Protein AF-A0A7Y5ZDT1-F1 (afdb_monomer_lite)

Structure (mmCIF, N/CA/C/O backbone):
data_AF-A0A7Y5ZDT1-F1
#
_entry.id   AF-A0A7Y5ZDT1-F1
#
loop_
_atom_site.group_PDB
_atom_site.id
_atom_site.type_symbol
_atom_site.label_atom_id
_atom_site.label_alt_id
_atom_site.label_comp_id
_atom_site.label_asym_id
_atom_site.label_entity_id
_atom_site.label_seq_id
_atom_site.pdbx_PDB_ins_code
_atom_site.Cartn_x
_atom_site.Cartn_y
_atom_site.Cartn_z
_atom_site.occupancy
_atom_site.B_iso_or_equiv
_atom_site.auth_seq_id
_atom_site.auth_comp_id
_atom_site.auth_asym_id
_atom_site.auth_atom_id
_atom_site.pdbx_PDB_model_num
ATOM 1 N N . MET A 1 1 ? 1.268 -45.423 -15.220 1.00 40.84 1 MET A N 1
ATOM 2 C CA . MET A 1 1 ? 1.832 -46.085 -14.023 1.00 40.84 1 MET A CA 1
ATOM 3 C C . MET A 1 1 ? 1.000 -45.669 -12.823 1.00 40.84 1 MET A C 1
ATOM 5 O O . MET A 1 1 ? 0.448 -44.581 -12.837 1.00 40.84 1 MET A O 1
ATOM 9 N N . SER A 1 2 ? 0.819 -46.602 -11.897 1.00 43.53 2 SER A N 1
ATOM 10 C CA . SER A 1 2 ? -0.259 -46.708 -10.914 1.00 43.53 2 SER A CA 1
ATOM 11 C C . SER A 1 2 ? -0.558 -45.488 -10.039 1.00 43.53 2 SER A C 1
ATOM 13 O O . SER A 1 2 ? 0.338 -44.801 -9.560 1.00 43.53 2 SER A O 1
ATOM 15 N N . ALA A 1 3 ? -1.855 -45.327 -9.774 1.00 49.81 3 ALA A N 1
ATOM 16 C CA . ALA A 1 3 ? -2.447 -44.494 -8.738 1.00 49.81 3 ALA A CA 1
ATOM 17 C C . ALA A 1 3 ? -2.078 -44.967 -7.324 1.00 49.81 3 ALA A C 1
ATOM 19 O O . ALA A 1 3 ? -2.007 -46.171 -7.087 1.00 49.81 3 ALA A O 1
ATOM 20 N N . HIS A 1 4 ? -1.997 -44.032 -6.373 1.00 46.06 4 HIS A N 1
ATOM 21 C CA . HIS A 1 4 ? -2.256 -44.310 -4.959 1.00 46.06 4 HIS A CA 1
ATOM 22 C C . HIS A 1 4 ? -2.913 -43.103 -4.274 1.00 46.06 4 HIS A C 1
ATOM 24 O O . HIS A 1 4 ? -2.240 -42.186 -3.814 1.00 46.06 4 HIS A O 1
ATOM 30 N N . LEU A 1 5 ? -4.245 -43.154 -4.165 1.00 50.47 5 LEU A N 1
ATOM 31 C CA . LEU A 1 5 ? -4.988 -42.484 -3.099 1.00 50.47 5 LEU A CA 1
ATOM 32 C C . LEU A 1 5 ? -4.621 -43.132 -1.759 1.00 50.47 5 LEU A C 1
ATOM 34 O O . LEU A 1 5 ? -4.613 -44.361 -1.644 1.00 50.47 5 LEU A O 1
ATOM 38 N N . ARG A 1 6 ? -4.428 -42.318 -0.721 1.00 61.88 6 ARG A N 1
ATOM 39 C CA . ARG A 1 6 ? -4.587 -42.758 0.669 1.00 61.88 6 ARG A CA 1
ATOM 40 C C . ARG A 1 6 ? -5.426 -41.739 1.431 1.00 61.88 6 ARG A C 1
ATOM 42 O O . ARG A 1 6 ? -4.923 -40.715 1.874 1.00 61.88 6 ARG A O 1
ATOM 49 N N . SER A 1 7 ? -6.711 -42.060 1.579 1.00 49.78 7 SER A N 1
ATOM 50 C CA . SER A 1 7 ? -7.564 -41.520 2.637 1.00 49.78 7 SER A CA 1
ATOM 51 C C . SER A 1 7 ? -7.007 -41.927 3.997 1.00 49.78 7 SER A C 1
ATOM 53 O O . SER A 1 7 ? -6.726 -43.105 4.221 1.00 49.78 7 SER A O 1
ATOM 55 N N . VAL A 1 8 ? -6.934 -40.977 4.923 1.00 58.00 8 VAL A N 1
ATOM 56 C CA . VAL A 1 8 ? -6.838 -41.266 6.354 1.00 58.00 8 VAL A CA 1
ATOM 57 C C . VAL A 1 8 ? -8.040 -40.612 7.018 1.00 58.00 8 VAL A C 1
ATOM 59 O O . VAL A 1 8 ? -8.098 -39.398 7.171 1.00 58.00 8 VAL A O 1
ATOM 62 N N . ALA A 1 9 ? -9.022 -41.438 7.368 1.00 55.16 9 ALA A N 1
ATOM 63 C CA . ALA A 1 9 ? -10.061 -41.084 8.318 1.00 55.16 9 ALA A CA 1
ATOM 64 C C . ALA A 1 9 ? -9.486 -41.284 9.726 1.00 55.16 9 ALA A C 1
ATOM 66 O O . ALA A 1 9 ? -9.024 -42.381 10.046 1.00 55.16 9 ALA A O 1
ATOM 67 N N . MET A 1 10 ? -9.502 -40.243 10.557 1.00 53.62 10 MET A N 1
ATOM 68 C CA . MET A 1 10 ? -9.246 -40.374 11.990 1.00 53.62 10 MET A CA 1
ATOM 69 C C . MET A 1 10 ? -10.525 -40.078 12.761 1.00 53.62 10 MET A C 1
ATOM 71 O O . MET A 1 10 ? -11.053 -38.970 12.762 1.00 53.62 10 MET A O 1
ATOM 75 N N . THR A 1 11 ? -11.015 -41.137 13.388 1.00 57.59 11 THR A N 1
ATOM 76 C CA . THR A 1 11 ? -12.184 -41.200 14.252 1.00 57.59 11 THR A CA 1
ATOM 77 C C . THR A 1 11 ? -11.726 -41.172 15.710 1.00 57.59 11 THR A C 1
ATOM 79 O O . THR A 1 11 ? -10.777 -41.871 16.062 1.00 57.59 11 THR A O 1
ATOM 82 N N . GLY A 1 12 ? -12.485 -40.489 16.570 1.00 46.62 12 GLY A N 1
ATOM 83 C CA . GLY A 1 12 ? -12.528 -40.757 18.014 1.00 46.62 12 GLY A CA 1
ATOM 84 C C . GLY A 1 12 ? -11.825 -39.709 18.886 1.00 46.62 12 GLY A C 1
ATOM 85 O O . GLY A 1 12 ? -10.889 -39.059 18.450 1.00 46.62 12 GLY A O 1
ATOM 86 N N . VAL A 1 13 ? -12.209 -39.468 20.139 1.00 57.22 13 VAL A N 1
ATOM 87 C CA . VAL A 1 13 ? -13.192 -40.100 21.033 1.00 57.22 13 VAL A CA 1
ATOM 88 C C . VAL A 1 13 ? -13.647 -39.015 22.020 1.00 57.22 13 VAL A C 1
ATOM 90 O O . VAL A 1 13 ? -12.818 -38.284 22.556 1.00 57.22 13 VAL A O 1
ATOM 93 N N . ALA A 1 14 ? -14.952 -38.919 22.282 1.00 52.66 14 ALA A N 1
ATOM 94 C CA . ALA A 1 14 ? -15.507 -38.079 23.341 1.00 52.66 14 ALA A CA 1
ATOM 95 C C . ALA A 1 14 ? -15.294 -38.746 24.713 1.00 52.66 14 ALA A C 1
ATOM 97 O O . ALA A 1 14 ? -15.834 -39.821 24.973 1.00 52.66 14 ALA A O 1
ATOM 98 N N . GLY A 1 15 ? -14.508 -38.112 25.585 1.00 47.47 15 GLY A N 1
ATOM 99 C CA . GLY A 1 15 ? -14.331 -38.506 26.984 1.00 47.47 15 GLY A CA 1
ATOM 100 C C . GLY A 1 15 ? -15.133 -37.596 27.912 1.00 47.47 15 GLY A C 1
ATOM 101 O O . GLY A 1 15 ? -14.755 -36.450 28.133 1.00 47.47 15 GLY A O 1
ATOM 102 N N . LEU A 1 16 ? -16.237 -38.114 28.452 1.00 57.25 16 LEU A N 1
ATOM 103 C CA . LEU A 1 16 ? -17.067 -37.470 29.470 1.00 57.25 16 LEU A CA 1
ATOM 104 C C . LEU A 1 16 ? -16.536 -37.861 30.861 1.00 57.25 16 LEU A C 1
ATOM 106 O O . LEU A 1 16 ? -16.645 -39.021 31.254 1.00 57.25 16 LEU A O 1
ATOM 110 N N . ALA A 1 17 ? -15.967 -36.911 31.606 1.00 58.12 17 ALA A N 1
ATOM 111 C CA . ALA A 1 17 ? -15.525 -37.122 32.985 1.00 58.12 17 ALA A CA 1
ATOM 112 C C . ALA A 1 17 ? -16.478 -36.422 33.968 1.00 58.12 17 ALA A C 1
ATOM 114 O O . ALA A 1 17 ? -16.523 -35.196 34.049 1.00 58.12 17 ALA A O 1
ATOM 115 N N . LEU A 1 18 ? -17.237 -37.227 34.717 1.00 58.66 18 LEU A N 1
ATOM 116 C CA . LEU A 1 18 ? -17.979 -36.818 35.910 1.00 58.66 18 LEU A CA 1
ATOM 117 C C . LEU A 1 18 ? -16.999 -36.632 37.076 1.00 58.66 18 LEU A C 1
ATOM 119 O O . LEU A 1 18 ? -16.309 -37.579 37.448 1.00 58.66 18 LEU A O 1
ATOM 123 N N . MET A 1 19 ? -16.979 -35.448 37.690 1.00 63.09 19 MET A N 1
ATOM 124 C CA . MET A 1 19 ? -16.285 -35.210 38.960 1.00 63.09 19 MET A CA 1
ATOM 125 C C . MET A 1 19 ? -17.301 -34.856 40.045 1.00 63.09 19 MET A C 1
ATOM 127 O O . MET A 1 19 ? -18.139 -33.970 39.877 1.00 63.09 19 MET A O 1
ATOM 131 N N . LEU A 1 20 ? -17.230 -35.612 41.141 1.00 57.19 20 LEU A N 1
ATOM 132 C CA . LEU A 1 20 ? -18.106 -35.535 42.301 1.00 57.19 20 LEU A CA 1
ATOM 133 C C . LEU A 1 20 ? -17.852 -34.254 43.108 1.00 57.19 20 LEU A C 1
ATOM 135 O O . LEU A 1 20 ? -16.716 -33.941 43.463 1.00 57.19 20 LEU A O 1
ATOM 139 N N . SER A 1 21 ? -18.932 -33.549 43.447 1.00 61.50 21 SER A N 1
ATOM 140 C CA . SER A 1 21 ? -18.925 -32.411 44.367 1.00 61.50 21 SER A CA 1
ATOM 141 C C . SER A 1 21 ? -18.775 -32.870 45.820 1.00 61.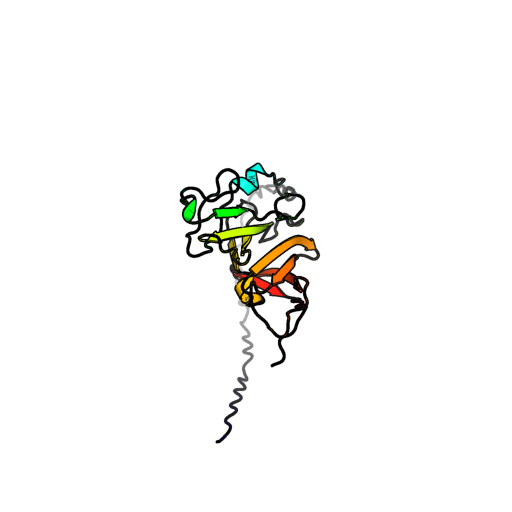50 21 SER A C 1
ATOM 143 O O . SER A 1 21 ? -19.631 -33.581 46.344 1.00 61.50 21 SER A O 1
ATOM 145 N N . ALA A 1 22 ? -17.716 -32.413 46.489 1.00 58.25 22 ALA A N 1
ATOM 146 C CA . ALA A 1 22 ? -17.560 -32.496 47.938 1.00 58.25 22 ALA A CA 1
ATOM 147 C C . ALA A 1 22 ? -18.016 -31.175 48.581 1.00 58.25 22 ALA A C 1
ATOM 149 O O . ALA A 1 22 ? -17.434 -30.119 48.334 1.00 58.25 22 ALA A O 1
ATOM 150 N N . CYS A 1 23 ? -19.067 -31.225 49.402 1.00 53.09 23 CYS A N 1
ATOM 151 C CA . CYS A 1 23 ? -19.540 -30.084 50.183 1.00 53.09 23 CYS A CA 1
ATOM 152 C C . CYS A 1 23 ? -18.728 -29.971 51.483 1.00 53.09 23 CYS A C 1
ATOM 154 O O . CYS A 1 23 ? -19.040 -30.633 52.469 1.00 53.09 23 CYS A O 1
ATOM 156 N N . THR A 1 24 ? -17.701 -29.120 51.498 1.00 69.19 24 THR A N 1
ATOM 157 C CA . THR A 1 24 ? -17.035 -28.683 52.735 1.00 69.19 24 THR A CA 1
ATOM 158 C C . THR A 1 24 ? -17.677 -27.381 53.206 1.00 69.19 24 THR A C 1
ATOM 160 O O . THR A 1 24 ? -17.515 -26.333 52.587 1.00 69.19 24 THR A O 1
ATOM 163 N N . SER A 1 25 ? -18.424 -27.443 54.306 1.00 59.84 25 SER A N 1
ATOM 164 C CA . SER A 1 25 ? -18.995 -26.288 55.002 1.00 59.84 25 SER A CA 1
ATOM 165 C C . SER A 1 25 ? -17.921 -25.583 55.842 1.00 59.84 25 SER A C 1
ATOM 167 O O . SER A 1 25 ? -17.569 -26.053 56.923 1.00 59.84 25 SER A O 1
ATOM 169 N N . GLY A 1 26 ? -17.382 -24.479 55.318 1.00 69.44 26 GLY A N 1
ATOM 170 C CA . GLY A 1 26 ? -16.445 -23.589 56.014 1.00 69.44 26 GLY A CA 1
ATOM 171 C C . GLY A 1 26 ? -17.141 -22.518 56.877 1.00 69.44 26 GLY A C 1
ATOM 172 O O . GLY A 1 26 ? -18.335 -22.269 56.699 1.00 69.44 26 GLY A O 1
ATOM 173 N N . PRO A 1 27 ? -16.414 -21.895 57.825 1.00 72.81 27 PRO A N 1
ATOM 174 C CA . PRO A 1 27 ? -16.951 -20.903 58.760 1.00 72.81 27 PRO A CA 1
ATOM 175 C C . PRO A 1 27 ? -17.416 -19.605 58.067 1.00 72.81 27 PRO A C 1
ATOM 177 O O . PRO A 1 27 ? -16.919 -19.273 56.988 1.00 72.81 27 PRO A O 1
ATOM 180 N N . PRO A 1 28 ? -18.355 -18.855 58.680 1.00 69.19 28 PRO A N 1
ATOM 181 C CA . PRO A 1 28 ? -18.929 -17.651 58.088 1.00 69.19 28 PRO A CA 1
ATOM 182 C C . PRO A 1 28 ? -17.867 -16.552 57.895 1.00 69.19 28 PRO A C 1
ATOM 184 O O . PRO A 1 28 ? -17.096 -16.286 58.821 1.00 69.19 28 PRO A O 1
ATOM 187 N N . PRO A 1 29 ? -17.821 -15.899 56.720 1.00 61.75 29 PRO A N 1
ATOM 188 C CA . PRO A 1 29 ? -16.866 -14.834 56.455 1.00 61.75 29 PRO A CA 1
ATOM 189 C C . PRO A 1 29 ? -17.228 -13.549 57.213 1.00 61.75 29 PRO A C 1
ATOM 191 O O . PRO A 1 29 ? -18.388 -13.149 57.306 1.00 61.75 29 PRO A O 1
ATOM 194 N N . THR A 1 30 ? -16.198 -12.889 57.736 1.00 70.12 30 THR A N 1
ATOM 195 C CA . THR A 1 30 ? -16.231 -11.542 58.316 1.00 70.12 30 THR A CA 1
ATOM 196 C C . THR A 1 30 ? -16.736 -10.526 57.279 1.00 70.12 30 THR A C 1
ATOM 198 O O . THR A 1 30 ? -16.324 -10.613 56.120 1.00 70.12 30 THR A O 1
ATOM 201 N N . PRO A 1 31 ? -17.582 -9.541 57.642 1.00 61.12 31 PRO A N 1
ATOM 202 C CA . PRO A 1 31 ? -18.063 -8.537 56.696 1.00 61.12 31 PRO A CA 1
ATOM 203 C C . PRO A 1 31 ? -16.900 -7.672 56.194 1.00 61.12 31 PRO A C 1
ATOM 205 O O . PRO A 1 31 ? -16.361 -6.839 56.921 1.00 61.12 31 PRO A O 1
ATOM 208 N N . SER A 1 32 ? -16.496 -7.883 54.943 1.00 64.81 32 SER A N 1
ATOM 209 C CA . SER A 1 32 ? -15.591 -6.985 54.231 1.00 64.81 32 SER A CA 1
ATOM 210 C C . SER A 1 32 ? -16.387 -5.806 53.682 1.00 64.81 32 SER A C 1
ATOM 212 O O . SER A 1 32 ? -17.361 -5.986 52.954 1.00 64.81 32 SER A O 1
ATOM 214 N N . THR A 1 33 ? -15.971 -4.592 54.031 1.00 61.88 33 THR A N 1
ATOM 215 C CA . THR A 1 33 ? -16.469 -3.349 53.439 1.00 61.88 33 THR A CA 1
ATOM 216 C C . THR A 1 33 ? -16.181 -3.370 51.938 1.00 61.88 33 THR A C 1
ATOM 218 O O . THR A 1 33 ? -15.029 -3.263 51.521 1.00 61.88 33 THR A O 1
ATOM 221 N N . VAL A 1 34 ? -17.219 -3.560 51.122 1.00 55.53 34 VAL A N 1
ATOM 222 C CA . VAL A 1 34 ? -17.105 -3.566 49.660 1.00 55.53 34 VAL A CA 1
ATOM 223 C C . VAL A 1 34 ? -17.079 -2.120 49.179 1.00 55.53 34 VAL A C 1
ATOM 225 O O . VAL A 1 34 ? -18.111 -1.459 49.086 1.00 55.53 34 VAL A O 1
ATOM 228 N N . THR A 1 35 ? -15.887 -1.617 48.877 1.00 62.22 35 THR A N 1
ATOM 229 C CA . THR A 1 35 ? -15.731 -0.389 48.096 1.00 62.22 35 THR A CA 1
ATOM 230 C C . THR A 1 35 ? -16.119 -0.709 46.655 1.00 62.22 35 THR A C 1
ATOM 232 O O . THR A 1 35 ? -15.378 -1.381 45.941 1.00 62.22 35 THR A O 1
ATOM 235 N N . VAL A 1 36 ? -17.305 -0.268 46.232 1.00 55.81 36 VAL A N 1
ATOM 236 C CA . VAL A 1 36 ? -17.741 -0.369 44.835 1.00 55.81 36 VAL A CA 1
ATOM 237 C C . VAL A 1 36 ? -16.996 0.697 44.037 1.00 55.81 36 VAL A C 1
ATOM 239 O O . VAL A 1 36 ? -17.414 1.851 43.964 1.00 55.81 36 VAL A O 1
ATOM 242 N N . THR A 1 37 ? -15.856 0.321 43.463 1.00 65.31 37 THR A N 1
ATOM 243 C CA . THR A 1 37 ? -15.190 1.130 42.442 1.00 65.31 37 THR A CA 1
ATOM 244 C C . THR A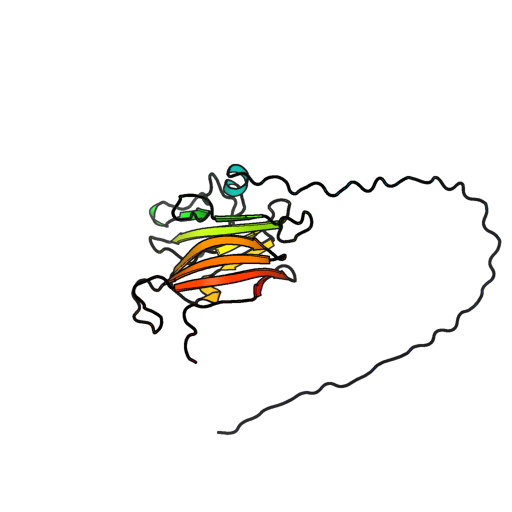 1 37 ? -16.021 1.026 41.169 1.00 65.31 37 THR A C 1
ATOM 246 O O . THR A 1 37 ? -16.023 -0.010 40.508 1.00 65.31 37 THR A O 1
ATOM 249 N N . ALA A 1 38 ? -16.766 2.080 40.841 1.00 58.88 38 ALA A N 1
ATOM 250 C CA . ALA A 1 38 ? -17.452 2.178 39.561 1.00 58.88 38 ALA A CA 1
ATOM 251 C C . ALA A 1 38 ? -16.403 2.267 38.443 1.00 58.88 38 ALA A C 1
ATOM 253 O O . ALA A 1 38 ? -15.730 3.285 38.283 1.00 58.88 38 ALA A O 1
ATOM 254 N N . THR A 1 39 ? -16.236 1.185 37.686 1.00 58.94 39 THR A N 1
ATOM 255 C CA . THR A 1 39 ? -15.439 1.181 36.460 1.00 58.94 39 THR A CA 1
ATOM 256 C C . THR A 1 39 ? -16.224 1.940 35.397 1.00 58.94 39 THR A C 1
ATOM 258 O O . THR A 1 39 ? -17.174 1.415 34.817 1.00 58.94 39 THR A O 1
ATOM 261 N N . VAL A 1 40 ? -15.860 3.202 35.166 1.00 55.84 40 VAL A N 1
ATOM 262 C CA . VAL A 1 40 ? -16.338 3.952 34.002 1.00 55.84 40 VAL A CA 1
ATOM 263 C C . VAL A 1 40 ? -15.782 3.240 32.773 1.00 55.84 40 VAL A C 1
ATOM 265 O O . VAL A 1 40 ? -14.592 3.323 32.480 1.00 55.84 40 VAL A O 1
ATOM 268 N N . THR A 1 41 ? -16.638 2.474 32.100 1.00 60.66 41 THR A N 1
ATOM 269 C CA . THR A 1 41 ? -16.326 1.888 30.797 1.00 60.66 41 THR A CA 1
ATOM 270 C C . THR A 1 41 ? -16.361 3.042 29.809 1.00 60.66 41 THR A C 1
ATOM 272 O O . THR A 1 41 ? -17.437 3.506 29.440 1.00 60.66 41 THR A O 1
ATOM 275 N N . ALA A 1 42 ? -15.188 3.590 29.489 1.00 60.75 42 ALA A N 1
ATOM 276 C CA . ALA A 1 42 ? -15.071 4.606 28.457 1.00 60.75 42 ALA A CA 1
ATOM 277 C C . ALA A 1 42 ? -15.564 4.008 27.134 1.00 60.75 42 ALA A C 1
ATOM 279 O O . ALA A 1 42 ? -15.161 2.905 26.760 1.00 60.75 42 ALA A O 1
ATOM 280 N N . GLU A 1 43 ? -16.458 4.728 26.462 1.00 63.19 43 GLU A N 1
ATOM 281 C CA . GLU A 1 43 ? -16.854 4.423 25.092 1.00 63.19 43 GLU A CA 1
ATOM 282 C C . GLU A 1 43 ? -15.587 4.374 24.221 1.00 63.19 43 GLU A C 1
ATOM 284 O O . GLU A 1 43 ? -14.731 5.259 24.363 1.00 63.19 43 GLU A O 1
ATOM 289 N N . PRO A 1 44 ? -15.402 3.338 23.382 1.00 60.38 44 PRO A N 1
ATOM 290 C CA . PRO A 1 44 ? -14.222 3.247 22.540 1.00 60.38 44 PRO A CA 1
ATOM 291 C C . PRO A 1 44 ? -14.173 4.473 21.628 1.00 60.38 44 PRO A C 1
ATOM 293 O O . PRO A 1 44 ? -15.083 4.715 20.838 1.00 60.38 44 PRO A O 1
ATOM 296 N N . ALA A 1 45 ? -13.113 5.267 21.778 1.00 64.81 45 ALA A N 1
ATOM 297 C CA . ALA A 1 45 ? -12.882 6.430 20.939 1.00 64.81 45 ALA A CA 1
ATOM 298 C C . ALA A 1 45 ? -12.830 6.001 19.466 1.00 64.81 45 ALA A C 1
ATOM 300 O O . ALA A 1 45 ? -12.278 4.947 19.140 1.00 64.81 45 ALA A O 1
ATOM 301 N N . SER A 1 46 ? -13.399 6.822 18.581 1.00 67.81 46 SER A N 1
ATOM 302 C CA . SER A 1 46 ? -13.273 6.625 17.137 1.00 67.81 46 SER A CA 1
ATOM 303 C C . SER A 1 46 ? -11.796 6.502 16.735 1.00 67.81 46 SER A C 1
ATOM 305 O O . SER A 1 46 ? -10.945 7.125 17.386 1.00 67.81 46 SER A O 1
ATOM 307 N N . PRO A 1 47 ? -11.474 5.739 15.671 1.00 70.19 47 PRO A N 1
ATOM 308 C CA . PRO A 1 47 ? -10.110 5.663 15.171 1.00 70.19 47 PRO A CA 1
ATOM 309 C C . PRO A 1 47 ? -9.543 7.069 14.929 1.00 70.19 47 PRO A C 1
ATOM 311 O O . PRO A 1 47 ? -10.278 7.950 14.467 1.00 70.19 47 PRO A O 1
ATOM 314 N N . PRO A 1 48 ? -8.254 7.311 15.221 1.00 73.75 48 PRO A N 1
ATOM 315 C CA . PRO A 1 48 ? -7.630 8.577 14.874 1.00 73.75 48 PRO A CA 1
ATOM 316 C C . PRO A 1 48 ? -7.726 8.803 13.361 1.00 73.75 48 PRO A C 1
ATOM 318 O O . PRO A 1 48 ? -7.553 7.872 12.570 1.00 73.75 48 PRO A O 1
ATOM 321 N N . ALA A 1 49 ? -8.004 10.045 12.964 1.00 84.75 49 ALA A N 1
ATOM 322 C CA . ALA A 1 49 ? -8.079 10.415 11.557 1.00 84.75 49 ALA A CA 1
ATOM 323 C C . ALA A 1 49 ? -6.716 10.215 10.877 1.00 84.75 49 ALA A C 1
ATOM 325 O O . ALA A 1 49 ? -5.691 10.693 11.371 1.00 84.75 49 ALA A O 1
ATOM 326 N N . ILE A 1 50 ? -6.716 9.531 9.735 1.00 91.31 50 ILE A N 1
ATOM 327 C CA . ILE A 1 50 ? -5.523 9.336 8.909 1.00 91.31 50 ILE A CA 1
ATOM 328 C C . ILE A 1 50 ? -5.317 10.573 8.035 1.00 91.31 50 ILE A C 1
ATOM 330 O O . ILE A 1 50 ? -6.236 11.033 7.358 1.00 91.31 50 ILE A O 1
ATOM 334 N N . THR A 1 51 ? -4.105 11.120 8.069 1.00 93.88 51 THR A N 1
ATOM 335 C CA . THR A 1 51 ? -3.676 12.247 7.233 1.00 93.88 51 THR A CA 1
ATOM 336 C C . THR A 1 51 ? -2.558 11.805 6.299 1.00 93.88 51 THR A C 1
ATOM 338 O O . THR A 1 51 ? -1.863 10.828 6.585 1.00 93.88 51 THR A O 1
ATOM 341 N N . ASP A 1 52 ? -2.322 12.562 5.226 1.00 94.94 52 ASP A N 1
ATOM 342 C CA . ASP A 1 52 ? -1.195 12.311 4.317 1.00 94.94 52 ASP A CA 1
ATOM 343 C C . ASP A 1 52 ? 0.136 12.268 5.077 1.00 94.94 52 ASP A C 1
ATOM 345 O O . ASP A 1 52 ? 0.917 11.341 4.899 1.00 94.94 52 ASP A O 1
ATOM 349 N N . GLN A 1 53 ? 0.336 13.169 6.045 1.00 95.62 53 GLN A N 1
ATOM 350 C CA . GLN A 1 53 ? 1.533 13.173 6.888 1.00 95.62 53 GLN A CA 1
ATOM 351 C C . GLN A 1 53 ? 1.720 11.858 7.666 1.00 95.62 53 GLN A C 1
ATOM 353 O O . GLN A 1 53 ? 2.854 11.430 7.873 1.00 95.62 53 GLN A O 1
ATOM 358 N N . VAL A 1 54 ? 0.639 11.216 8.123 1.00 95.19 54 VAL A N 1
ATOM 359 C CA . VAL A 1 54 ? 0.728 9.902 8.780 1.00 95.19 54 VAL A CA 1
ATOM 360 C C . VAL A 1 54 ? 1.172 8.846 7.772 1.00 95.19 54 VAL A C 1
ATOM 362 O O . VAL A 1 54 ? 2.118 8.111 8.056 1.00 95.19 54 VAL A O 1
ATOM 365 N N . LEU A 1 55 ? 0.538 8.805 6.596 1.00 97.50 55 LEU A N 1
ATOM 366 C CA . LEU A 1 55 ? 0.848 7.848 5.528 1.00 97.50 55 LEU A CA 1
ATOM 367 C C . LEU A 1 55 ? 2.300 7.972 5.062 1.00 97.50 55 LEU A C 1
ATOM 369 O O . LEU A 1 55 ? 3.022 6.980 4.978 1.00 97.50 55 LEU A O 1
ATOM 373 N N . GLU A 1 56 ? 2.750 9.202 4.829 1.00 98.12 56 GLU A N 1
ATOM 374 C CA . GLU A 1 56 ? 4.088 9.550 4.345 1.00 98.12 56 GLU A CA 1
ATOM 375 C C . GLU A 1 56 ? 5.218 9.167 5.306 1.00 98.12 56 GLU A C 1
ATOM 377 O O . GLU A 1 56 ? 6.391 9.220 4.940 1.00 98.12 56 GLU A O 1
ATOM 382 N N . ASN A 1 57 ? 4.856 8.778 6.527 1.00 97.62 57 ASN A N 1
ATOM 383 C CA . ASN A 1 57 ? 5.740 8.408 7.618 1.00 97.62 57 ASN A CA 1
ATOM 384 C C . ASN A 1 57 ? 5.550 6.949 8.070 1.00 97.62 57 ASN A C 1
ATOM 386 O O . ASN A 1 57 ? 6.125 6.545 9.085 1.00 97.62 57 ASN A O 1
ATOM 390 N N . LEU A 1 58 ? 4.747 6.150 7.362 1.00 97.62 58 LEU A N 1
ATOM 391 C CA . LEU A 1 58 ? 4.568 4.731 7.670 1.00 97.62 58 LEU A CA 1
ATOM 392 C C . LEU A 1 58 ? 5.846 3.924 7.426 1.00 97.62 58 LEU A C 1
ATOM 394 O O . LEU A 1 58 ? 6.773 4.346 6.735 1.00 97.62 58 LEU A O 1
ATOM 398 N N . THR A 1 59 ? 5.891 2.725 7.998 1.00 98.50 59 THR A N 1
ATOM 399 C CA . THR A 1 59 ? 6.912 1.733 7.657 1.00 98.50 59 THR A CA 1
ATOM 400 C C . THR A 1 59 ? 6.498 1.025 6.372 1.00 98.50 59 THR A C 1
ATOM 402 O O . THR A 1 59 ? 5.504 0.303 6.364 1.00 98.50 59 THR A O 1
ATOM 405 N N . ALA A 1 60 ? 7.264 1.203 5.299 1.00 98.38 60 ALA A N 1
ATOM 406 C CA . ALA A 1 60 ? 7.094 0.425 4.084 1.00 98.38 60 ALA A CA 1
ATOM 407 C C . ALA A 1 60 ? 7.445 -1.054 4.336 1.00 98.38 60 ALA A C 1
ATOM 409 O O . ALA A 1 60 ? 8.423 -1.341 5.048 1.00 98.38 60 ALA A O 1
ATOM 410 N N . PRO A 1 61 ? 6.682 -2.002 3.769 1.00 97.94 61 PRO A N 1
ATOM 411 C CA . PRO A 1 61 ? 7.034 -3.413 3.812 1.00 97.94 61 PRO A CA 1
ATOM 412 C C . PRO A 1 61 ? 8.293 -3.703 2.976 1.00 97.94 61 PRO A C 1
ATOM 414 O O . PRO A 1 61 ? 8.704 -2.875 2.158 1.00 97.94 61 PRO A O 1
ATOM 417 N N . PRO A 1 62 ? 8.944 -4.862 3.175 1.00 96.56 62 PRO A N 1
ATOM 418 C CA . PRO A 1 62 ? 10.007 -5.290 2.275 1.00 96.56 62 PRO A CA 1
ATOM 419 C C . PRO A 1 62 ? 9.419 -5.580 0.886 1.00 96.56 62 PRO A C 1
ATOM 421 O O . PRO A 1 62 ? 8.443 -6.316 0.773 1.00 96.56 62 PRO A O 1
ATOM 424 N N . MET A 1 63 ? 10.011 -5.014 -0.164 1.00 95.12 63 MET A N 1
ATOM 425 C CA . MET A 1 63 ? 9.582 -5.215 -1.555 1.00 95.12 63 MET A CA 1
ATOM 426 C C . MET A 1 63 ? 10.723 -4.897 -2.524 1.00 95.12 63 MET A C 1
ATOM 428 O O . MET A 1 63 ? 11.660 -4.187 -2.158 1.00 95.12 63 MET A O 1
ATOM 432 N N . CYS A 1 64 ? 10.681 -5.434 -3.748 1.00 91.00 64 CYS A N 1
ATOM 433 C CA . CYS A 1 64 ? 11.734 -5.254 -4.763 1.00 91.00 64 CYS A CA 1
ATOM 434 C C . CYS A 1 64 ? 13.156 -5.511 -4.256 1.00 91.00 64 CYS A C 1
ATOM 436 O O . CYS A 1 64 ? 14.074 -4.731 -4.516 1.00 91.00 64 CYS A O 1
ATOM 438 N N . GLN A 1 65 ? 13.338 -6.577 -3.473 1.00 91.56 65 GLN A N 1
ATOM 439 C CA . GLN A 1 65 ? 14.635 -6.927 -2.880 1.00 91.56 65 GLN A CA 1
ATOM 440 C C . GLN A 1 65 ? 15.208 -5.850 -1.934 1.00 91.56 65 GLN A C 1
ATOM 442 O O . GLN A 1 65 ? 16.389 -5.884 -1.589 1.00 91.56 65 GLN A O 1
ATOM 447 N N . ARG A 1 66 ? 14.376 -4.910 -1.472 1.00 93.31 66 ARG A N 1
ATOM 448 C CA . ARG A 1 66 ? 14.717 -3.905 -0.463 1.00 93.31 66 ARG A CA 1
ATOM 449 C C . ARG A 1 66 ? 14.117 -4.297 0.880 1.00 93.31 66 ARG A C 1
ATOM 451 O O . ARG A 1 66 ? 13.067 -4.935 0.963 1.00 93.31 66 ARG A O 1
ATOM 458 N N . GLN A 1 67 ? 14.814 -3.922 1.945 1.00 95.62 67 GLN A N 1
ATOM 459 C CA . GLN A 1 67 ? 14.340 -4.139 3.305 1.00 95.62 67 GLN A CA 1
ATOM 460 C C . GLN A 1 67 ? 13.195 -3.179 3.639 1.00 95.62 67 GLN A C 1
ATOM 462 O O . GLN A 1 67 ? 13.067 -2.108 3.049 1.00 95.62 67 GLN A O 1
ATOM 467 N N . SER A 1 68 ? 12.393 -3.570 4.627 1.00 97.38 68 SER A N 1
ATOM 468 C CA . SER A 1 68 ? 11.415 -2.686 5.254 1.00 97.38 68 SER A CA 1
ATOM 469 C C . SER A 1 68 ? 12.098 -1.447 5.848 1.00 97.38 68 SER A C 1
ATOM 471 O O . SER A 1 68 ? 13.228 -1.526 6.337 1.00 97.38 68 SER A O 1
ATOM 473 N N . GLY A 1 69 ? 11.407 -0.308 5.847 1.00 98.06 69 GLY A N 1
ATOM 474 C CA . GLY A 1 69 ? 11.934 0.924 6.422 1.00 98.06 69 GLY A CA 1
ATOM 475 C C . GLY A 1 69 ? 10.899 2.035 6.497 1.00 98.06 69 GLY A C 1
ATOM 476 O O . GLY A 1 69 ? 9.863 1.992 5.839 1.00 98.06 69 GLY A O 1
ATOM 477 N N . ARG A 1 70 ? 11.169 3.033 7.338 1.00 98.38 70 ARG A N 1
ATOM 478 C CA . ARG A 1 70 ? 10.292 4.192 7.509 1.00 98.38 70 ARG A CA 1
ATOM 479 C C . ARG A 1 70 ? 10.368 5.097 6.282 1.00 98.38 70 ARG A C 1
ATOM 481 O O . ARG A 1 70 ? 11.460 5.461 5.848 1.00 98.38 70 ARG A O 1
ATOM 488 N N . LEU A 1 71 ? 9.202 5.462 5.766 1.00 98.50 71 LEU A N 1
ATOM 489 C CA . LEU A 1 71 ? 9.064 6.461 4.722 1.00 98.50 71 LEU A CA 1
ATOM 490 C C . LEU A 1 71 ? 9.427 7.856 5.245 1.00 98.50 71 LEU A C 1
ATOM 492 O O . LEU A 1 71 ? 9.270 8.164 6.429 1.00 98.50 71 LEU A O 1
ATOM 496 N N . VAL A 1 72 ? 9.904 8.689 4.328 1.00 98.31 72 VAL A N 1
ATOM 497 C CA . VAL A 1 72 ? 10.071 10.131 4.487 1.00 98.31 72 VAL A CA 1
ATOM 498 C C . VAL A 1 72 ? 9.410 10.772 3.274 1.00 98.31 72 VAL A C 1
ATOM 500 O O . VAL A 1 72 ? 9.764 10.440 2.142 1.00 98.31 72 VAL A O 1
ATOM 503 N N . ASP A 1 73 ? 8.417 11.629 3.506 1.00 97.56 73 ASP A N 1
ATOM 504 C CA . ASP A 1 73 ? 7.616 12.271 2.454 1.00 97.56 73 ASP A CA 1
ATOM 505 C C . ASP A 1 73 ? 7.040 11.246 1.447 1.00 97.56 73 ASP A C 1
ATOM 507 O O . ASP A 1 73 ? 7.065 11.430 0.228 1.00 97.56 73 ASP A O 1
ATOM 511 N N . GLY A 1 74 ? 6.586 10.094 1.962 1.00 97.94 74 GLY A N 1
ATOM 512 C CA . GLY A 1 74 ? 5.950 9.040 1.166 1.00 97.94 74 GLY A CA 1
ATOM 513 C C . GLY A 1 74 ? 6.909 8.117 0.416 1.00 97.94 74 GLY A C 1
ATOM 514 O O . GLY A 1 74 ? 6.444 7.237 -0.310 1.00 97.94 74 GLY A O 1
ATOM 515 N N . LYS A 1 75 ? 8.227 8.284 0.587 1.00 97.94 75 LYS A N 1
ATOM 516 C CA . LYS A 1 75 ? 9.269 7.542 -0.141 1.00 97.94 75 LYS A CA 1
ATOM 517 C C . LYS A 1 75 ? 10.271 6.895 0.808 1.00 97.94 75 LYS A C 1
ATOM 519 O O . LYS A 1 75 ? 10.593 7.440 1.861 1.00 97.94 75 LYS A O 1
ATOM 524 N N . LEU A 1 76 ? 10.777 5.719 0.444 1.00 97.94 76 LEU A N 1
ATOM 525 C CA . LEU A 1 76 ? 11.824 5.042 1.201 1.00 97.94 76 LEU A CA 1
ATOM 526 C C . LEU A 1 76 ? 13.168 5.743 0.922 1.00 97.94 76 LEU A C 1
ATOM 528 O O . LEU A 1 76 ? 13.601 5.789 -0.232 1.00 97.94 76 LEU A O 1
ATOM 532 N N . PRO A 1 77 ? 13.841 6.316 1.935 1.00 97.62 77 PRO A N 1
ATOM 533 C CA . PRO A 1 77 ? 15.072 7.064 1.715 1.00 97.62 77 PRO A CA 1
ATOM 534 C C . PRO A 1 77 ? 16.264 6.145 1.415 1.00 97.62 77 PRO A C 1
ATOM 536 O O . PRO A 1 77 ? 16.266 4.957 1.732 1.00 97.62 77 PRO A O 1
ATOM 539 N N . GLY A 1 78 ? 17.330 6.726 0.856 1.00 95.12 78 GLY A N 1
ATOM 540 C CA . GLY A 1 78 ? 18.615 6.040 0.666 1.00 95.12 78 GLY A CA 1
ATOM 541 C C . GLY A 1 78 ? 18.723 5.183 -0.598 1.00 95.12 78 GLY A C 1
ATOM 542 O O . GLY A 1 78 ? 19.729 4.499 -0.764 1.00 95.12 78 GLY A O 1
ATOM 543 N N . ILE A 1 79 ? 17.735 5.239 -1.495 1.00 94.25 79 ILE A N 1
ATOM 544 C CA . ILE A 1 79 ? 17.779 4.571 -2.800 1.00 94.25 79 ILE A CA 1
ATOM 545 C C . ILE A 1 79 ? 18.461 5.506 -3.819 1.00 94.25 79 ILE A C 1
ATOM 547 O O . ILE A 1 79 ? 17.997 6.634 -4.012 1.00 94.25 79 ILE A O 1
ATOM 551 N N . PRO A 1 80 ? 19.564 5.093 -4.468 1.00 93.56 80 PRO A N 1
ATOM 552 C CA . PRO A 1 80 ? 20.180 5.865 -5.544 1.00 93.56 80 PRO A CA 1
ATOM 553 C C . PRO A 1 80 ? 19.220 6.073 -6.721 1.00 93.56 80 PRO A C 1
ATOM 555 O O . PRO A 1 80 ? 18.478 5.169 -7.087 1.00 93.56 80 PRO A O 1
ATOM 558 N N . ALA A 1 81 ? 19.285 7.232 -7.384 1.00 87.50 81 ALA A N 1
ATOM 559 C CA . ALA A 1 81 ? 18.352 7.580 -8.464 1.00 87.50 81 ALA A CA 1
ATOM 560 C C . ALA A 1 81 ? 18.324 6.571 -9.635 1.00 87.50 81 ALA A C 1
ATOM 562 O O . ALA A 1 81 ? 17.293 6.416 -10.282 1.00 87.50 81 ALA A O 1
ATOM 563 N N . GLY A 1 82 ? 19.442 5.889 -9.911 1.00 91.44 82 GLY A N 1
ATOM 564 C CA . GLY A 1 82 ? 19.523 4.856 -10.952 1.00 91.44 82 GLY A CA 1
ATOM 565 C C . GLY A 1 82 ? 18.921 3.508 -10.549 1.00 91.44 82 GLY A C 1
ATOM 566 O O . GLY A 1 82 ? 18.629 2.693 -11.420 1.00 91.44 82 GLY A O 1
ATOM 567 N N . ASP A 1 83 ? 18.697 3.289 -9.254 1.00 92.94 83 ASP A N 1
ATOM 568 C CA . ASP A 1 83 ? 18.218 2.013 -8.729 1.00 92.94 83 ASP A CA 1
ATOM 5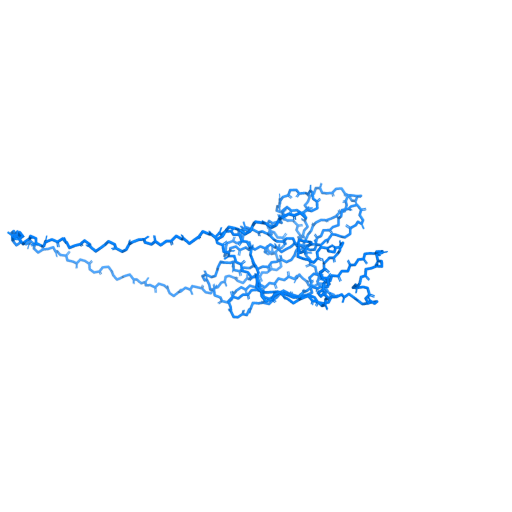69 C C . ASP A 1 83 ? 16.689 1.979 -8.631 1.00 92.94 83 ASP A C 1
ATOM 571 O O . ASP A 1 83 ? 16.129 0.916 -8.379 1.00 92.94 83 ASP A O 1
ATOM 575 N N . GLY A 1 84 ? 16.006 3.102 -8.877 1.0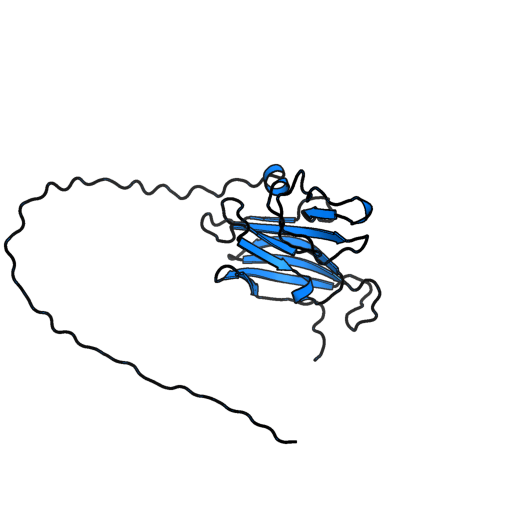0 94.62 84 GLY A N 1
ATOM 576 C CA . GLY A 1 84 ? 14.549 3.244 -8.860 1.00 94.62 84 GLY A CA 1
ATOM 577 C C . GLY A 1 84 ? 14.021 3.890 -7.574 1.00 94.62 84 GLY A C 1
ATOM 578 O O . GLY A 1 84 ? 14.681 4.735 -6.977 1.00 94.62 84 GLY A O 1
ATOM 579 N N . GLU A 1 85 ? 12.813 3.516 -7.152 1.00 96.19 85 GLU A N 1
ATOM 580 C CA . GLU A 1 85 ? 12.093 4.137 -6.031 1.00 96.19 85 GLU A CA 1
ATOM 581 C C . GLU A 1 85 ? 11.181 3.126 -5.319 1.00 96.19 85 GLU A C 1
ATOM 583 O O . GLU A 1 85 ? 10.718 2.169 -5.931 1.00 96.19 85 GLU A O 1
ATOM 588 N N . THR A 1 86 ? 10.939 3.307 -4.022 1.00 97.62 86 THR A N 1
ATOM 589 C CA . THR A 1 86 ? 9.883 2.615 -3.264 1.00 97.62 86 THR A CA 1
ATOM 590 C C . THR A 1 86 ? 9.105 3.673 -2.501 1.00 97.62 86 THR A C 1
ATOM 592 O O . THR A 1 86 ? 9.716 4.552 -1.892 1.00 97.62 86 THR A O 1
ATOM 595 N N . GLY A 1 87 ? 7.780 3.595 -2.502 1.00 98.06 87 GLY A N 1
ATOM 596 C CA . GLY A 1 87 ? 6.953 4.564 -1.796 1.00 98.06 87 GLY A CA 1
ATOM 597 C C . GLY A 1 87 ? 5.480 4.195 -1.784 1.00 98.06 87 GLY A C 1
ATOM 598 O O . GLY A 1 87 ? 5.094 3.084 -2.140 1.00 98.06 87 GLY A O 1
ATOM 599 N N . LEU A 1 88 ? 4.657 5.143 -1.356 1.00 98.56 88 LEU A N 1
ATOM 600 C CA . LEU A 1 88 ? 3.206 5.010 -1.403 1.00 98.56 88 LEU A CA 1
ATOM 601 C C . LEU A 1 88 ? 2.725 4.957 -2.859 1.00 98.56 88 LEU A C 1
ATOM 603 O O . LEU A 1 88 ? 3.117 5.784 -3.688 1.00 98.56 88 LEU A O 1
ATOM 607 N N . ALA A 1 89 ? 1.845 4.006 -3.165 1.00 98.12 89 ALA A N 1
ATOM 608 C CA . ALA A 1 89 ? 1.182 3.960 -4.457 1.00 98.12 89 ALA A CA 1
ATOM 609 C C . ALA A 1 89 ? 0.198 5.128 -4.591 1.00 98.12 89 ALA A C 1
ATOM 611 O O . ALA A 1 89 ? -0.449 5.544 -3.625 1.00 98.12 89 ALA A O 1
ATOM 612 N N . MET A 1 90 ? 0.076 5.645 -5.813 1.00 96.94 90 MET A N 1
ATOM 613 C CA . MET A 1 90 ? -0.883 6.687 -6.157 1.00 96.94 90 MET A CA 1
ATOM 614 C C . MET A 1 90 ? -1.775 6.238 -7.310 1.00 96.94 90 MET A C 1
ATOM 616 O O . MET A 1 90 ? -1.294 5.645 -8.280 1.00 96.94 90 MET A O 1
ATOM 620 N N . ASN A 1 91 ? -3.053 6.599 -7.240 1.00 93.31 91 ASN A N 1
ATOM 621 C CA . ASN A 1 91 ? -3.993 6.387 -8.335 1.00 93.31 91 ASN A CA 1
ATOM 622 C C . ASN A 1 91 ? -3.807 7.421 -9.469 1.00 93.31 91 ASN A C 1
ATOM 624 O O . ASN A 1 91 ? -2.908 8.272 -9.445 1.00 93.31 91 ASN A O 1
ATOM 628 N N . ALA A 1 92 ? -4.671 7.351 -10.486 1.00 90.19 92 ALA A N 1
ATOM 629 C CA . ALA A 1 92 ? -4.654 8.268 -11.629 1.00 90.19 92 ALA A CA 1
ATOM 630 C C . ALA A 1 92 ? -4.794 9.750 -11.217 1.00 90.19 92 ALA A C 1
ATOM 632 O O . ALA A 1 92 ? -4.160 10.614 -11.824 1.00 90.19 92 ALA A O 1
ATOM 633 N N . ASP A 1 93 ? -5.522 10.021 -10.130 1.00 93.50 93 ASP A N 1
ATOM 634 C CA . ASP A 1 93 ? -5.753 11.359 -9.571 1.00 93.50 93 ASP A CA 1
ATOM 635 C C . ASP A 1 93 ? -4.616 11.856 -8.662 1.00 93.50 93 ASP A C 1
ATOM 637 O O . ASP A 1 93 ? -4.754 12.894 -8.013 1.00 93.50 93 ASP A O 1
ATOM 641 N N . LYS A 1 94 ? -3.491 11.131 -8.597 1.00 94.19 94 LYS A N 1
ATOM 642 C CA . LYS A 1 94 ? -2.331 11.455 -7.746 1.00 94.19 94 LYS A CA 1
ATOM 643 C C . LYS A 1 94 ? -2.650 11.468 -6.249 1.00 94.19 94 LYS A C 1
ATOM 645 O O . LYS A 1 94 ? -2.020 12.198 -5.489 1.00 94.19 94 LYS A O 1
ATOM 650 N N . LYS A 1 95 ? -3.608 10.644 -5.821 1.00 96.06 95 LYS A N 1
ATOM 651 C CA . LYS A 1 95 ? -3.923 10.421 -4.406 1.00 96.06 95 LYS A CA 1
ATOM 652 C C . LYS A 1 95 ? -3.334 9.102 -3.937 1.00 96.06 95 LYS A C 1
ATOM 654 O O . LYS A 1 95 ? -3.332 8.138 -4.703 1.00 96.06 95 LYS A O 1
ATOM 659 N N . TYR A 1 96 ? -2.878 9.059 -2.687 1.00 98.12 96 TYR A N 1
ATOM 660 C CA . TYR A 1 96 ? -2.465 7.812 -2.050 1.00 98.12 96 TYR A CA 1
ATOM 661 C C . TYR A 1 96 ? -3.618 6.815 -2.002 1.00 98.12 96 TYR A C 1
ATOM 663 O O . TYR A 1 96 ? -4.758 7.194 -1.731 1.00 98.12 96 TYR A O 1
ATOM 671 N N . VAL A 1 97 ? -3.309 5.545 -2.249 1.00 98.38 97 VAL A N 1
ATOM 672 C CA . VAL A 1 97 ? -4.304 4.471 -2.278 1.00 98.38 97 VAL A CA 1
ATOM 673 C C . VAL A 1 97 ? -4.280 3.716 -0.951 1.00 98.38 97 VAL A C 1
ATOM 675 O O . VAL A 1 97 ? -3.311 3.025 -0.631 1.00 98.38 97 VAL A O 1
ATOM 678 N N . TRP A 1 98 ? -5.331 3.896 -0.154 1.00 98.38 98 TRP A N 1
ATOM 679 C CA . TRP A 1 98 ? -5.469 3.322 1.183 1.00 98.38 98 TRP A CA 1
ATOM 680 C C . TRP A 1 98 ? -6.936 3.310 1.626 1.00 98.38 98 TRP A C 1
ATOM 682 O O . TRP A 1 98 ? -7.749 4.067 1.101 1.00 98.38 98 TRP A O 1
ATOM 692 N N . ALA A 1 99 ? -7.248 2.512 2.646 1.00 97.44 99 ALA A N 1
ATOM 693 C CA . ALA A 1 99 ? -8.508 2.599 3.380 1.00 97.44 99 ALA A CA 1
ATOM 694 C C . ALA A 1 99 ? -8.300 2.340 4.870 1.00 97.44 99 ALA A C 1
ATOM 696 O O . ALA A 1 99 ? -7.417 1.575 5.261 1.00 97.44 99 ALA A O 1
ATOM 697 N N . GLN A 1 100 ? -9.149 2.946 5.697 1.00 96.31 100 GLN A N 1
ATOM 698 C CA . GLN A 1 100 ? -9.195 2.728 7.140 1.00 96.31 100 GLN A CA 1
ATOM 699 C C . GLN A 1 100 ? -10.488 2.005 7.523 1.00 96.31 100 GLN A C 1
ATOM 701 O O . GLN A 1 100 ? -11.558 2.288 6.984 1.00 96.31 100 GLN A O 1
ATOM 706 N N . SER A 1 101 ? -10.381 1.089 8.481 1.00 94.75 101 SER A N 1
ATOM 707 C CA . SER A 1 101 ? -11.529 0.425 9.083 1.00 94.75 101 SER A CA 1
ATOM 708 C C . SER A 1 101 ? -12.416 1.415 9.836 1.00 94.75 101 SER A C 1
ATOM 710 O O . SER A 1 101 ? -11.937 2.293 10.554 1.00 94.75 101 SER A O 1
ATOM 712 N N . THR A 1 102 ? -13.729 1.231 9.729 1.00 91.50 102 THR A N 1
ATOM 713 C CA . THR A 1 102 ? -14.705 1.956 10.554 1.00 91.50 102 THR A CA 1
ATOM 714 C C . THR A 1 102 ? -14.863 1.357 11.955 1.00 91.50 102 THR A C 1
ATOM 716 O O . THR A 1 102 ? -15.544 1.948 12.790 1.00 91.50 102 THR A O 1
ATOM 719 N N . ASP A 1 103 ? -14.281 0.184 12.216 1.00 88.69 103 ASP A N 1
ATOM 720 C CA . ASP A 1 103 ? -14.278 -0.460 13.529 1.00 88.69 103 ASP A CA 1
ATOM 721 C C . ASP A 1 103 ? -13.012 -0.048 14.313 1.00 88.69 103 ASP A C 1
ATOM 723 O O . ASP A 1 103 ? -11.898 -0.375 13.892 1.00 88.69 103 ASP A O 1
ATOM 727 N N . PRO A 1 104 ? -13.149 0.640 15.467 1.00 83.56 104 PRO A N 1
ATOM 728 C CA . PRO A 1 104 ? -12.016 1.065 16.294 1.00 83.56 104 PRO A CA 1
ATOM 729 C C . PRO A 1 104 ? -11.199 -0.081 16.893 1.00 83.56 104 PRO A C 1
ATOM 731 O O . PRO A 1 104 ? -10.127 0.176 17.437 1.00 83.56 104 PRO A O 1
ATOM 734 N N . GLN A 1 105 ? -11.694 -1.317 16.834 1.00 83.88 105 GLN A N 1
ATOM 735 C CA . GLN A 1 105 ? -11.008 -2.510 17.326 1.00 83.88 105 GLN A CA 1
ATOM 736 C C . GLN A 1 105 ? -10.510 -3.423 16.196 1.00 83.88 105 GLN A C 1
ATOM 738 O O . GLN A 1 105 ? -9.942 -4.479 16.481 1.00 83.88 105 GLN A O 1
ATOM 743 N N . ALA A 1 106 ? -10.692 -3.041 14.928 1.00 87.00 106 ALA A N 1
ATOM 744 C CA . ALA A 1 106 ? -10.246 -3.860 13.810 1.00 87.00 106 ALA A CA 1
ATOM 745 C C . ALA A 1 106 ? -8.720 -4.000 13.769 1.00 87.00 106 ALA A C 1
ATOM 747 O O . ALA A 1 106 ? -7.962 -3.049 13.971 1.00 87.00 106 ALA A O 1
ATOM 748 N N . SER A 1 107 ? -8.282 -5.209 13.431 1.00 89.56 107 SER A N 1
ATOM 749 C CA . SER A 1 107 ? -6.899 -5.534 13.111 1.00 89.56 107 SER A CA 1
ATOM 750 C C . SER A 1 107 ? -6.919 -6.344 11.811 1.00 89.56 107 SER A C 1
ATOM 752 O O . SER A 1 107 ? -7.399 -7.478 11.824 1.00 89.56 107 SER A O 1
ATOM 754 N N . PRO A 1 108 ? -6.497 -5.769 10.673 1.00 95.31 108 PRO A N 1
ATOM 755 C CA . PRO A 1 108 ? -5.856 -4.464 10.516 1.00 95.31 108 PRO A CA 1
ATOM 756 C C . PRO A 1 108 ? -6.863 -3.307 10.596 1.00 95.31 108 PRO A C 1
ATOM 758 O O . PRO A 1 108 ? -8.032 -3.454 10.247 1.00 95.31 108 PRO A O 1
ATOM 761 N N . SER A 1 109 ? -6.401 -2.135 11.027 1.00 95.00 109 SER A N 1
ATOM 762 C CA . SER A 1 109 ? -7.208 -0.909 11.029 1.00 95.00 109 SER A CA 1
ATOM 763 C C . SER A 1 109 ? -6.985 -0.053 9.784 1.00 95.00 109 SER A C 1
ATOM 765 O O . SER A 1 109 ? -7.772 0.850 9.524 1.00 95.00 109 SER A O 1
ATOM 767 N N . LEU A 1 110 ? -5.898 -0.281 9.048 1.00 97.19 110 LEU A N 1
ATOM 768 C CA . LEU A 1 110 ? -5.501 0.494 7.875 1.00 97.19 110 LEU A CA 1
ATOM 769 C C . LEU A 1 110 ? -4.817 -0.437 6.867 1.00 97.19 110 LEU A C 1
ATOM 771 O O . LEU A 1 110 ? -3.959 -1.234 7.248 1.00 97.19 110 LEU A O 1
ATOM 775 N N . VAL A 1 111 ? -5.163 -0.305 5.589 1.00 98.44 111 VAL A N 1
ATOM 776 C CA . VAL A 1 111 ? -4.460 -0.959 4.477 1.00 98.44 111 VAL A CA 1
ATOM 777 C C . VAL A 1 111 ? -3.993 0.106 3.503 1.00 98.44 111 VAL A C 1
ATOM 779 O O . VAL A 1 111 ? -4.750 1.016 3.173 1.00 98.44 111 VAL A O 1
ATOM 782 N N . VAL A 1 112 ? -2.738 0.006 3.070 1.00 98.69 112 VAL A N 1
ATOM 783 C CA . VAL A 1 112 ? -2.081 0.984 2.195 1.00 98.69 112 VAL A CA 1
ATOM 784 C C . VAL A 1 112 ? -1.373 0.247 1.069 1.00 98.69 112 VAL A C 1
ATOM 786 O O . VAL A 1 112 ? -0.665 -0.726 1.327 1.00 98.69 112 VAL A O 1
ATOM 789 N N . ALA A 1 113 ? -1.528 0.713 -0.166 1.00 98.62 113 ALA A N 1
ATOM 790 C CA . ALA A 1 113 ? -0.765 0.193 -1.292 1.00 98.62 113 ALA A CA 1
ATOM 791 C C . ALA A 1 113 ? 0.593 0.899 -1.409 1.00 98.62 113 ALA A C 1
ATOM 793 O O . ALA A 1 113 ? 0.702 2.123 -1.306 1.00 98.62 113 ALA A O 1
ATOM 794 N N . PHE A 1 114 ? 1.630 0.115 -1.678 1.00 98.62 114 PHE A N 1
ATOM 795 C CA . PHE A 1 114 ? 2.987 0.572 -1.937 1.00 98.62 114 PHE A CA 1
ATOM 796 C C . PHE A 1 114 ? 3.370 0.246 -3.371 1.00 98.62 114 PHE A C 1
ATOM 798 O O . PHE A 1 114 ? 3.084 -0.840 -3.875 1.00 98.62 114 PHE A O 1
ATOM 805 N N . SER A 1 115 ? 4.038 1.191 -4.019 1.00 97.44 115 SER A N 1
ATOM 806 C CA . SER A 1 115 ? 4.602 1.021 -5.348 1.00 97.44 115 SER A CA 1
ATOM 807 C C . SER A 1 115 ? 6.111 0.881 -5.258 1.00 97.44 115 SER A C 1
ATOM 809 O O . SER A 1 115 ? 6.776 1.381 -4.339 1.00 97.44 115 SER A O 1
ATOM 811 N N . CYS A 1 116 ? 6.667 0.177 -6.233 1.00 95.75 116 CYS A N 1
ATOM 812 C CA . CYS A 1 116 ? 8.097 0.060 -6.345 1.00 95.75 116 CYS A CA 1
ATOM 813 C C . CYS A 1 116 ? 8.540 0.004 -7.800 1.00 95.75 116 CYS A C 1
ATOM 815 O O . CYS A 1 116 ? 7.980 -0.703 -8.634 1.00 95.75 116 CYS A O 1
ATOM 817 N N . ASN A 1 117 ? 9.602 0.751 -8.061 1.00 93.94 117 ASN A N 1
ATOM 818 C CA . ASN A 1 117 ? 10.400 0.671 -9.256 1.00 93.94 117 ASN A CA 1
ATOM 819 C C . ASN A 1 117 ? 11.823 0.231 -8.879 1.00 93.94 117 ASN A C 1
ATOM 821 O O . ASN A 1 117 ? 12.457 0.825 -7.997 1.00 93.94 117 ASN A O 1
ATOM 825 N N . ALA A 1 118 ? 12.334 -0.795 -9.553 1.00 92.31 118 ALA A N 1
ATOM 826 C CA . ALA A 1 118 ? 13.708 -1.261 -9.409 1.00 92.31 118 ALA A CA 1
ATOM 827 C C . ALA A 1 118 ? 14.422 -1.152 -10.760 1.00 92.31 118 ALA A C 1
ATOM 829 O O . ALA A 1 118 ? 14.127 -1.895 -11.693 1.00 92.31 118 ALA A O 1
ATOM 830 N N . GLY A 1 119 ? 15.338 -0.190 -10.878 1.00 88.50 119 GLY A N 1
ATOM 831 C CA . GLY A 1 119 ? 16.139 0.019 -12.086 1.00 88.50 119 GLY A CA 1
ATOM 832 C C . GLY A 1 119 ? 15.317 0.312 -13.346 1.00 88.50 119 GLY A C 1
ATOM 833 O O . GLY A 1 119 ? 15.708 -0.098 -14.435 1.00 88.50 119 GLY A O 1
ATOM 834 N N . GLY A 1 120 ? 14.166 0.978 -13.213 1.00 88.12 120 GLY A N 1
ATOM 835 C CA . GLY A 1 120 ? 13.267 1.289 -14.326 1.00 88.12 120 GLY A CA 1
ATOM 836 C C . GLY A 1 120 ? 12.146 0.272 -14.549 1.00 88.12 120 GLY A C 1
ATOM 837 O O . GLY A 1 120 ? 11.235 0.571 -15.313 1.00 88.12 120 GLY A O 1
ATOM 838 N N . VAL A 1 121 ? 12.146 -0.864 -13.848 1.00 89.50 121 VAL A N 1
ATOM 839 C CA . VAL A 1 121 ? 11.067 -1.862 -13.911 1.00 89.50 121 VAL A CA 1
ATOM 840 C C . VAL A 1 121 ? 10.056 -1.580 -12.806 1.00 89.50 121 VAL A C 1
ATOM 842 O O . VAL A 1 121 ? 10.426 -1.563 -11.632 1.00 89.50 121 VAL A O 1
ATOM 845 N N . GLU A 1 122 ? 8.797 -1.334 -13.167 1.00 90.56 122 GLU A N 1
ATOM 846 C CA . GLU A 1 122 ? 7.688 -1.251 -12.209 1.00 90.56 122 GLU A CA 1
ATOM 847 C C . GLU A 1 122 ? 7.345 -2.666 -11.740 1.00 90.56 122 GLU A C 1
ATOM 849 O O . GLU A 1 122 ? 7.125 -3.546 -12.558 1.00 90.56 122 GLU A O 1
ATOM 854 N N . TRP A 1 123 ? 7.372 -2.910 -10.437 1.00 93.25 123 TRP A N 1
ATOM 855 C CA . TRP A 1 123 ? 7.011 -4.207 -9.865 1.00 93.25 123 TRP A CA 1
ATOM 856 C C . TRP A 1 123 ? 5.546 -4.190 -9.420 1.00 93.25 123 TRP A C 1
ATOM 858 O O . TRP A 1 123 ? 4.985 -3.100 -9.229 1.00 93.25 123 TRP A O 1
ATOM 868 N N . PRO A 1 124 ? 4.932 -5.366 -9.200 1.00 94.31 124 PRO A N 1
ATOM 869 C CA . PRO A 1 124 ? 3.630 -5.453 -8.563 1.00 94.31 124 PRO A CA 1
ATOM 870 C C . PRO A 1 124 ? 3.569 -4.629 -7.277 1.00 94.31 124 PRO A C 1
ATOM 872 O O . PRO A 1 124 ? 4.523 -4.538 -6.497 1.00 94.31 124 PRO A O 1
ATOM 875 N N . ASN A 1 125 ? 2.441 -3.953 -7.080 1.00 97.25 125 ASN A N 1
ATOM 876 C CA . ASN A 1 125 ? 2.186 -3.237 -5.843 1.00 97.25 125 ASN A CA 1
ATOM 877 C C . ASN A 1 125 ? 2.097 -4.219 -4.669 1.00 97.25 125 ASN A C 1
ATOM 879 O O . ASN A 1 125 ? 1.605 -5.338 -4.796 1.00 97.25 125 ASN A O 1
ATOM 883 N N . VAL A 1 126 ? 2.539 -3.754 -3.504 1.00 98.00 126 VAL A N 1
ATOM 884 C CA . VAL A 1 126 ? 2.481 -4.511 -2.252 1.00 98.00 126 VAL A CA 1
ATOM 885 C C . VAL A 1 126 ? 1.493 -3.829 -1.320 1.00 98.00 126 VAL A C 1
ATOM 887 O O . VAL A 1 126 ? 1.563 -2.620 -1.104 1.00 98.00 126 VAL A O 1
ATOM 890 N N . LEU A 1 127 ? 0.581 -4.598 -0.739 1.00 98.62 127 LEU A N 1
ATOM 891 C CA . LEU A 1 127 ? -0.330 -4.123 0.296 1.00 98.62 127 LEU A CA 1
ATOM 892 C C . LEU A 1 127 ? 0.359 -4.208 1.658 1.00 98.62 127 LEU A C 1
ATOM 894 O O . LEU A 1 127 ? 0.847 -5.270 2.039 1.00 98.62 127 LEU A O 1
ATOM 898 N N . GLY A 1 128 ? 0.393 -3.107 2.403 1.00 98.38 128 GLY A N 1
ATOM 899 C CA . GLY A 1 128 ? 0.788 -3.076 3.810 1.00 98.38 128 GLY A CA 1
ATOM 900 C C . GLY A 1 128 ? -0.438 -3.018 4.716 1.00 98.38 128 GLY A C 1
ATOM 901 O O . GLY A 1 128 ? -1.324 -2.190 4.508 1.00 98.38 128 GLY A O 1
ATOM 902 N N . PHE A 1 129 ? -0.472 -3.878 5.731 1.00 98.38 129 PHE A N 1
ATOM 903 C CA . PHE A 1 129 ? -1.566 -3.990 6.695 1.00 98.38 129 PHE A CA 1
ATOM 904 C C . PHE A 1 129 ? -1.101 -3.453 8.042 1.00 98.38 129 PHE A C 1
ATOM 906 O O . PHE A 1 129 ? -0.121 -3.950 8.598 1.00 98.38 129 PHE A O 1
ATOM 913 N N . PHE A 1 130 ? -1.795 -2.449 8.571 1.00 97.19 130 PHE A N 1
ATOM 914 C CA . PHE A 1 130 ? -1.374 -1.719 9.761 1.00 97.19 130 PHE A CA 1
ATOM 915 C C . PHE A 1 130 ? -2.381 -1.832 10.904 1.00 97.19 130 PHE A C 1
ATOM 917 O O . PHE A 1 130 ? -3.597 -1.844 10.688 1.00 97.19 130 PHE A O 1
ATOM 924 N N . GLY A 1 131 ? -1.860 -1.895 12.127 1.00 94.06 131 GLY A N 1
ATOM 925 C CA . GLY A 1 131 ? -2.630 -1.769 13.356 1.00 94.06 131 GLY A CA 1
ATOM 926 C C . GLY A 1 131 ? -3.023 -0.320 13.649 1.00 94.06 131 GLY A C 1
ATOM 927 O O . GLY A 1 131 ? -2.581 0.624 12.987 1.00 94.06 131 GLY A O 1
ATOM 928 N N . VAL A 1 132 ? -3.843 -0.137 14.688 1.00 89.38 132 VAL A N 1
ATOM 929 C CA . VAL A 1 132 ? -4.416 1.167 15.083 1.00 89.38 132 VAL A CA 1
ATOM 930 C C . VAL A 1 132 ? -3.359 2.208 15.470 1.00 89.38 132 VAL A C 1
ATOM 932 O O . VAL A 1 132 ? -3.634 3.408 15.482 1.00 89.38 132 VAL A O 1
ATOM 935 N N . HIS A 1 133 ? -2.133 1.768 15.753 1.00 87.75 133 HIS A N 1
ATOM 936 C CA . HIS A 1 133 ? -1.007 2.631 16.096 1.00 87.75 133 HIS A CA 1
ATOM 937 C C . HIS A 1 133 ? -0.027 2.845 14.930 1.00 87.75 133 HIS A C 1
ATOM 939 O O . HIS A 1 133 ? 1.031 3.443 15.129 1.00 87.75 133 HIS A O 1
ATOM 945 N N . GLY A 1 134 ? -0.369 2.397 13.716 1.00 90.38 134 GLY A N 1
ATOM 946 C CA . GLY A 1 134 ? 0.489 2.509 12.531 1.00 90.38 134 GLY A CA 1
ATOM 947 C C . GLY A 1 134 ? 1.634 1.492 12.500 1.00 90.38 134 GLY A C 1
ATOM 948 O O . GLY A 1 134 ? 2.592 1.655 11.745 1.00 90.38 134 GLY A O 1
ATOM 949 N N . ASP A 1 135 ? 1.560 0.453 13.328 1.00 93.69 135 ASP A N 1
ATOM 950 C CA . ASP A 1 135 ? 2.454 -0.698 13.310 1.00 93.69 135 ASP A CA 1
ATOM 951 C C . ASP A 1 135 ? 2.157 -1.598 12.105 1.00 93.69 135 ASP A C 1
ATOM 953 O O . ASP A 1 135 ? 1.005 -1.925 11.840 1.00 93.69 135 ASP A O 1
ATOM 957 N N . LEU A 1 136 ? 3.193 -1.988 11.356 1.00 96.62 136 LEU A N 1
ATOM 958 C CA . LEU A 1 136 ? 3.058 -2.901 10.220 1.00 96.62 136 LEU A CA 1
ATOM 959 C C . LEU A 1 136 ? 2.843 -4.331 10.741 1.00 96.62 136 LEU A C 1
ATOM 961 O O . LEU A 1 136 ? 3.765 -4.935 11.288 1.00 96.62 136 LEU A O 1
ATOM 965 N N . LEU A 1 137 ? 1.639 -4.866 10.548 1.00 96.56 137 LEU A N 1
ATOM 966 C CA . LEU A 1 137 ? 1.248 -6.224 10.942 1.00 96.56 137 LEU A CA 1
ATOM 967 C C . LEU A 1 137 ? 1.739 -7.268 9.937 1.00 96.56 137 LEU A C 1
ATOM 969 O O . LEU A 1 137 ? 2.078 -8.389 10.306 1.00 96.56 137 LEU A O 1
ATOM 973 N N . GLY A 1 138 ? 1.771 -6.895 8.660 1.00 96.94 138 GLY A N 1
ATOM 974 C CA . GLY A 1 138 ? 2.212 -7.754 7.573 1.00 96.94 138 GLY A CA 1
ATOM 975 C C . GLY A 1 138 ? 2.032 -7.085 6.220 1.00 96.94 138 GLY A C 1
ATOM 976 O O . GLY A 1 138 ? 1.549 -5.955 6.122 1.00 96.94 138 GLY A O 1
ATOM 977 N N . SER A 1 139 ? 2.414 -7.800 5.170 1.00 97.69 139 SER A N 1
ATOM 978 C CA . SER A 1 139 ? 2.248 -7.347 3.795 1.00 97.69 139 SER A CA 1
ATOM 979 C C . SER A 1 139 ? 1.858 -8.480 2.862 1.00 97.69 139 SER A C 1
ATOM 981 O O . SER A 1 139 ? 2.077 -9.647 3.186 1.00 97.69 139 SER A O 1
ATOM 983 N N . TYR A 1 140 ? 1.298 -8.120 1.713 1.00 97.31 140 TYR A N 1
ATOM 984 C CA . TYR A 1 140 ? 0.942 -9.055 0.652 1.00 97.31 140 TYR A CA 1
ATOM 985 C C . TYR A 1 140 ? 1.414 -8.506 -0.696 1.00 97.31 140 TYR A C 1
ATOM 987 O O . TYR A 1 140 ? 1.083 -7.370 -1.034 1.00 97.31 140 TYR A O 1
ATOM 995 N N . ASP A 1 141 ? 2.202 -9.284 -1.435 1.00 95.50 141 ASP A N 1
ATOM 996 C CA . ASP A 1 141 ? 2.652 -8.940 -2.787 1.00 95.50 141 ASP A CA 1
ATOM 997 C C . ASP A 1 141 ? 1.596 -9.402 -3.797 1.00 95.50 141 ASP A C 1
ATOM 999 O O . ASP A 1 141 ? 1.241 -10.580 -3.825 1.00 95.50 141 ASP A O 1
ATOM 1003 N N . LEU A 1 142 ? 1.044 -8.483 -4.595 1.00 93.81 142 LEU A N 1
ATOM 1004 C CA . LEU A 1 142 ? -0.001 -8.842 -5.558 1.00 93.81 142 LEU A CA 1
ATOM 1005 C C . LEU A 1 142 ? 0.523 -9.736 -6.688 1.00 93.81 142 LEU A C 1
ATOM 1007 O O . LEU A 1 142 ? -0.247 -10.543 -7.209 1.00 93.81 142 LEU A O 1
ATOM 1011 N N . GLY A 1 143 ? 1.831 -9.700 -6.964 1.00 89.56 143 GLY A N 1
ATOM 1012 C CA . GLY A 1 143 ? 2.467 -10.614 -7.910 1.00 89.56 143 GLY A CA 1
ATOM 1013 C C . GLY A 1 143 ? 2.395 -12.083 -7.476 1.00 89.56 143 GLY A C 1
ATOM 1014 O O . GLY A 1 143 ? 2.492 -12.978 -8.314 1.00 89.56 143 GLY A O 1
ATOM 1015 N N . ASP A 1 144 ? 2.169 -12.369 -6.188 1.00 90.25 144 ASP A N 1
ATOM 1016 C CA . ASP A 1 144 ? 1.942 -13.740 -5.709 1.00 90.25 144 ASP A CA 1
ATOM 1017 C C . ASP A 1 144 ? 0.530 -14.262 -6.054 1.00 90.25 144 ASP A C 1
ATOM 1019 O O . ASP A 1 144 ? 0.306 -15.480 -6.041 1.00 90.25 144 ASP A O 1
ATOM 1023 N N . ILE A 1 145 ? -0.419 -13.366 -6.363 1.00 87.19 145 ILE A N 1
ATOM 1024 C CA . ILE A 1 145 ? -1.810 -13.699 -6.711 1.00 87.19 145 ILE A CA 1
ATOM 1025 C C . ILE A 1 145 ? -1.946 -13.894 -8.217 1.00 87.19 145 ILE A C 1
ATOM 1027 O O . ILE A 1 145 ? -2.264 -14.994 -8.670 1.00 87.19 145 ILE A O 1
ATOM 1031 N N . ASP A 1 146 ? -1.706 -12.829 -8.981 1.00 75.44 146 ASP A N 1
ATOM 1032 C CA . ASP A 1 146 ? -1.928 -12.815 -10.429 1.00 75.44 146 ASP A CA 1
ATOM 1033 C C . ASP A 1 146 ? -0.784 -13.500 -11.200 1.00 75.44 146 ASP A C 1
ATOM 1035 O O . ASP A 1 146 ? -0.993 -14.056 -12.283 1.00 75.44 146 ASP A O 1
ATOM 1039 N N . ARG A 1 147 ? 0.414 -13.569 -10.595 1.00 77.62 147 ARG A N 1
ATOM 1040 C CA . ARG A 1 147 ? 1.651 -14.083 -11.207 1.00 77.62 147 ARG A CA 1
ATOM 1041 C C . ARG A 1 147 ? 2.006 -13.359 -12.506 1.00 77.62 147 ARG A C 1
ATOM 1043 O O . ARG A 1 147 ? 2.596 -13.983 -13.394 1.00 77.62 147 ARG A O 1
ATOM 1050 N N . LEU A 1 148 ? 1.629 -12.087 -12.617 1.00 77.19 148 LEU A N 1
ATOM 1051 C CA . LEU A 1 148 ? 1.943 -11.218 -13.745 1.00 77.19 148 LEU A CA 1
ATOM 1052 C C . LEU A 1 148 ? 3.131 -10.307 -13.410 1.00 77.19 148 LEU A C 1
ATOM 1054 O O . LEU A 1 148 ? 3.487 -10.105 -12.247 1.00 77.19 148 LEU A O 1
ATOM 1058 N N . GLU A 1 149 ? 3.786 -9.776 -14.446 1.00 78.88 149 GLU A N 1
ATOM 1059 C CA . GLU A 1 149 ? 4.947 -8.887 -14.289 1.00 78.88 149 GLU A CA 1
ATOM 1060 C C . GLU A 1 149 ? 4.607 -7.572 -13.571 1.00 78.88 149 GLU A C 1
ATOM 1062 O O . GLU A 1 149 ? 5.474 -6.987 -12.913 1.00 78.88 149 GLU A O 1
ATOM 1067 N N . HIS A 1 150 ? 3.363 -7.102 -13.688 1.00 83.81 150 HIS A N 1
ATOM 1068 C CA . HIS A 1 150 ? 2.932 -5.813 -13.168 1.00 83.81 150 HIS A CA 1
ATOM 1069 C C . HIS A 1 150 ? 1.529 -5.871 -12.563 1.00 83.81 150 HIS A C 1
ATOM 1071 O O . HIS A 1 150 ? 0.599 -6.384 -13.182 1.00 83.81 150 HIS A O 1
ATOM 1077 N N . SER A 1 151 ? 1.369 -5.215 -11.412 1.00 87.75 151 SER A N 1
ATOM 1078 C CA . SER A 1 151 ? 0.079 -5.045 -10.731 1.00 87.75 151 SER A CA 1
ATOM 1079 C C . SER A 1 151 ? 0.004 -3.645 -10.132 1.00 87.75 151 SER A C 1
ATOM 1081 O O . SER A 1 151 ? 0.908 -3.221 -9.405 1.00 87.75 151 SER A O 1
ATOM 1083 N N . LYS A 1 152 ? -1.075 -2.915 -10.415 1.00 93.19 152 LYS A N 1
ATOM 1084 C CA . LYS A 1 152 ? -1.271 -1.538 -9.961 1.00 93.19 152 LYS A CA 1
ATOM 1085 C C . LYS A 1 152 ? -2.615 -1.369 -9.277 1.00 93.19 152 LYS A C 1
ATOM 1087 O O . LYS A 1 152 ? -3.654 -1.448 -9.927 1.00 93.19 152 LYS A O 1
ATOM 1092 N N . VAL A 1 153 ? -2.586 -1.079 -7.980 1.00 96.19 153 VAL A N 1
ATOM 1093 C CA . VAL A 1 153 ? -3.803 -0.879 -7.188 1.00 96.19 153 VAL A CA 1
ATOM 1094 C C . VAL A 1 153 ? -4.486 0.419 -7.611 1.00 96.19 153 VAL A C 1
ATOM 1096 O O . VAL A 1 153 ? -3.863 1.484 -7.640 1.00 96.19 153 VAL A O 1
ATOM 1099 N N . SER A 1 154 ? -5.772 0.330 -7.941 1.00 95.25 154 SER A N 1
ATOM 1100 C CA . SER A 1 154 ? -6.615 1.470 -8.308 1.00 95.25 154 SER A CA 1
ATOM 1101 C C . SER A 1 154 ? -7.425 1.978 -7.116 1.00 95.25 154 SER A C 1
ATOM 1103 O O . SER A 1 154 ? -7.546 3.195 -6.943 1.00 95.25 154 SER A O 1
ATOM 1105 N N . SER A 1 155 ? -7.941 1.068 -6.287 1.00 97.12 155 SER A N 1
ATOM 1106 C CA . SER A 1 155 ? -8.800 1.379 -5.145 1.00 97.12 155 SER A CA 1
ATOM 1107 C C . SER A 1 155 ? -8.576 0.408 -3.980 1.00 97.12 155 SER A C 1
ATOM 1109 O O . SER A 1 155 ? -8.174 -0.744 -4.155 1.00 97.12 155 SER A O 1
ATOM 1111 N N . ILE A 1 156 ? -8.812 0.911 -2.767 1.00 98.25 156 ILE A N 1
ATOM 1112 C CA . ILE A 1 156 ? -8.967 0.110 -1.554 1.00 98.25 156 ILE A CA 1
ATOM 1113 C C . ILE A 1 156 ? -10.167 0.698 -0.818 1.00 98.25 156 ILE A C 1
ATOM 1115 O O . ILE A 1 156 ? -10.195 1.904 -0.580 1.00 98.25 156 ILE A O 1
ATOM 1119 N N . ASP A 1 157 ? -11.118 -0.141 -0.425 1.00 97.75 157 ASP A N 1
ATOM 1120 C CA . ASP A 1 157 ? -12.307 0.251 0.328 1.00 97.75 157 ASP A CA 1
ATOM 1121 C C . ASP A 1 157 ? -12.536 -0.696 1.504 1.00 97.75 157 ASP A C 1
ATOM 1123 O O . ASP A 1 157 ? -12.410 -1.912 1.380 1.00 97.75 157 ASP A O 1
ATOM 1127 N N . TYR A 1 158 ? -12.936 -0.155 2.654 1.00 96.75 158 TYR A N 1
ATOM 1128 C CA . TYR A 1 158 ? -13.352 -0.979 3.786 1.00 96.75 158 TYR A CA 1
ATOM 1129 C C . TYR A 1 158 ? -14.863 -1.216 3.753 1.00 96.75 158 TYR A C 1
ATOM 1131 O O . TYR A 1 158 ? -15.652 -0.275 3.871 1.00 96.75 158 TYR A O 1
ATOM 1139 N N . ARG A 1 159 ? -15.286 -2.476 3.620 1.00 95.19 159 ARG A N 1
ATOM 1140 C CA . ARG A 1 159 ? -16.704 -2.860 3.596 1.00 95.19 159 ARG A CA 1
ATOM 1141 C C . ARG A 1 159 ? -16.915 -4.247 4.186 1.00 95.19 159 ARG A C 1
ATOM 1143 O O . ARG A 1 159 ? -16.129 -5.157 3.966 1.00 95.19 159 ARG A O 1
ATOM 1150 N N . GLY A 1 160 ? -17.982 -4.409 4.967 1.00 91.88 160 GLY A N 1
ATOM 1151 C CA . GLY A 1 160 ? -18.346 -5.715 5.530 1.00 91.88 160 GLY A CA 1
ATOM 1152 C C . GLY A 1 160 ? -17.296 -6.342 6.459 1.00 91.88 160 GLY A C 1
ATOM 1153 O O . GLY A 1 160 ? -17.319 -7.552 6.643 1.00 91.88 160 GLY A O 1
ATOM 1154 N N . GLY A 1 161 ? -16.389 -5.549 7.041 1.00 93.00 161 GLY A N 1
ATOM 1155 C CA . GLY A 1 161 ? -15.300 -6.063 7.882 1.00 93.00 161 GLY A CA 1
ATOM 1156 C C . GLY A 1 161 ? -14.011 -6.406 7.129 1.00 93.00 161 GLY A C 1
ATOM 1157 O O . GLY A 1 161 ? -13.052 -6.850 7.754 1.00 93.00 161 GLY A O 1
ATOM 1158 N N . LEU A 1 162 ? -13.984 -6.213 5.810 1.00 96.94 162 LEU A N 1
ATOM 1159 C CA . LEU A 1 162 ? -12.885 -6.594 4.927 1.00 96.94 162 LEU A CA 1
ATOM 1160 C C . LEU A 1 162 ? -12.390 -5.382 4.135 1.00 96.94 162 LEU A C 1
ATOM 1162 O O . LEU A 1 162 ? -13.114 -4.399 3.949 1.00 96.94 162 LEU A O 1
ATOM 1166 N N . PHE A 1 163 ? -11.149 -5.464 3.662 1.00 98.25 163 PHE A N 1
ATOM 1167 C CA . PHE A 1 163 ? -10.572 -4.488 2.746 1.00 98.25 163 PHE A CA 1
ATOM 1168 C C . PHE A 1 163 ? -10.701 -5.009 1.325 1.00 98.25 163 PHE A C 1
ATOM 1170 O O . PHE A 1 163 ? -9.940 -5.881 0.915 1.00 98.25 163 PHE A O 1
ATOM 1177 N N . HIS A 1 164 ? -11.665 -4.480 0.587 1.00 98.19 164 HIS A N 1
ATOM 1178 C CA . HIS A 1 164 ? -11.769 -4.750 -0.832 1.00 98.19 164 HIS A CA 1
ATOM 1179 C C . HIS A 1 164 ? -10.689 -3.983 -1.580 1.00 98.19 164 HIS A C 1
ATOM 1181 O O . HIS A 1 164 ? -10.534 -2.780 -1.368 1.00 98.19 164 HIS A O 1
ATOM 1187 N N . VAL A 1 165 ? -9.959 -4.669 -2.446 1.00 98.19 165 VAL A N 1
ATOM 1188 C CA . VAL A 1 165 ? -8.876 -4.094 -3.241 1.00 98.19 165 VAL A CA 1
ATOM 1189 C C . VAL A 1 165 ? -9.161 -4.379 -4.701 1.00 98.19 165 VAL A C 1
ATOM 1191 O O . VAL A 1 165 ? -9.418 -5.529 -5.047 1.00 98.19 165 VAL A O 1
ATOM 1194 N N . GLU A 1 166 ? -9.065 -3.353 -5.541 1.00 96.38 166 GLU A N 1
ATOM 1195 C CA . GLU A 1 166 ? -9.091 -3.495 -6.996 1.00 96.38 166 GLU A CA 1
ATOM 1196 C C . GLU A 1 166 ? -7.722 -3.123 -7.565 1.00 96.38 166 GLU A C 1
ATOM 1198 O O . GLU A 1 166 ? -7.082 -2.152 -7.134 1.00 96.38 166 GLU A O 1
ATOM 1203 N N . TRP A 1 167 ? -7.255 -3.891 -8.544 1.00 94.44 167 TRP A N 1
ATOM 1204 C CA . TRP A 1 167 ? -6.003 -3.608 -9.228 1.00 94.44 167 TRP A CA 1
ATOM 1205 C C . TRP A 1 167 ? -6.061 -3.978 -10.702 1.00 94.44 167 TRP A C 1
ATOM 1207 O O . TRP A 1 167 ? -6.847 -4.807 -11.138 1.00 94.44 167 TRP A O 1
ATOM 1217 N N . ALA A 1 168 ? -5.213 -3.312 -11.473 1.00 90.19 168 ALA A N 1
ATOM 1218 C CA . ALA A 1 168 ? -4.937 -3.644 -12.856 1.00 90.19 168 ALA A CA 1
ATOM 1219 C C . ALA A 1 168 ? -3.691 -4.528 -12.906 1.00 90.19 168 ALA A C 1
ATOM 1221 O O . ALA A 1 168 ? -2.642 -4.095 -12.420 1.00 90.19 168 ALA A O 1
ATOM 1222 N N . ALA A 1 169 ? -3.781 -5.710 -13.505 1.00 86.56 169 ALA A N 1
ATOM 1223 C CA . ALA A 1 169 ? -2.641 -6.592 -13.722 1.00 86.56 169 ALA A CA 1
ATOM 1224 C C . ALA A 1 169 ? -2.343 -6.739 -15.225 1.00 86.56 169 ALA A C 1
ATOM 1226 O O . ALA A 1 169 ? -3.252 -6.695 -16.054 1.00 86.56 169 ALA A O 1
ATOM 1227 N N . TYR A 1 170 ? -1.063 -6.805 -15.605 1.00 78.62 170 TYR A N 1
ATOM 1228 C CA . TYR A 1 170 ? -0.660 -6.892 -17.015 1.00 78.62 170 TYR A CA 1
ATOM 1229 C C . TYR A 1 170 ? 0.760 -7.447 -17.204 1.00 78.62 170 TYR A C 1
ATOM 1231 O O . TYR A 1 170 ? 1.621 -7.319 -16.334 1.00 78.62 170 TYR A O 1
ATOM 1239 N N . GLU A 1 171 ? 1.016 -8.020 -18.383 1.00 77.69 171 GLU A N 1
ATOM 1240 C CA . GLU A 1 171 ? 2.356 -8.418 -18.840 1.00 77.69 171 GLU A CA 1
ATOM 1241 C C . GLU A 1 171 ? 2.971 -7.297 -19.686 1.00 77.69 171 GLU A C 1
ATOM 1243 O O . GLU A 1 171 ? 2.313 -6.750 -20.575 1.00 77.69 171 GLU A O 1
ATOM 1248 N N . GLY A 1 172 ? 4.242 -6.956 -19.460 1.00 62.53 172 GLY A N 1
ATOM 1249 C CA . GLY A 1 172 ? 4.888 -5.850 -20.173 1.00 62.53 172 GLY A CA 1
ATOM 1250 C C . GLY A 1 172 ? 5.161 -6.152 -21.652 1.00 62.53 172 GLY A C 1
ATOM 1251 O O . GLY A 1 172 ? 5.144 -5.246 -22.489 1.00 62.53 172 GLY A O 1
ATOM 1252 N N . ALA A 1 173 ? 5.419 -7.421 -21.996 1.00 55.84 173 ALA A N 1
ATOM 1253 C CA . ALA A 1 173 ? 5.789 -7.833 -23.358 1.00 55.84 173 ALA A CA 1
ATOM 1254 C C . ALA A 1 173 ? 5.270 -9.222 -23.799 1.00 55.84 173 ALA A C 1
ATOM 1256 O O . ALA A 1 173 ? 5.650 -9.709 -24.869 1.00 55.84 173 ALA A O 1
ATOM 1257 N N . GLY A 1 174 ? 4.432 -9.888 -22.999 1.00 49.97 174 GLY A N 1
ATOM 1258 C CA . GLY A 1 174 ? 4.044 -11.285 -23.211 1.00 49.97 174 GLY A CA 1
ATOM 1259 C C . GLY A 1 174 ? 2.757 -11.475 -24.016 1.00 49.97 174 GLY A C 1
ATOM 1260 O O . GLY A 1 174 ? 1.720 -10.922 -23.683 1.00 49.97 174 GLY A O 1
ATOM 1261 N N . SER A 1 175 ? 2.785 -12.343 -25.033 1.00 48.59 175 SER A N 1
ATOM 1262 C CA . SER A 1 175 ? 1.577 -12.949 -25.606 1.00 48.59 175 SER A CA 1
ATOM 1263 C C . S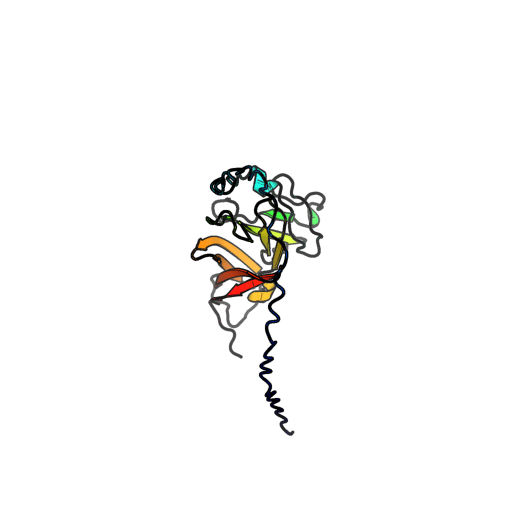ER A 1 175 ? 1.114 -14.120 -24.722 1.00 48.59 175 SER A C 1
ATOM 1265 O O . SER A 1 175 ? 1.491 -15.269 -24.963 1.00 48.59 175 SER A O 1
ATOM 1267 N N . GLY A 1 176 ? 0.368 -13.826 -23.659 1.00 46.84 176 GLY A N 1
ATOM 1268 C CA . GLY A 1 176 ? -0.342 -14.808 -22.828 1.00 46.84 176 GLY A CA 1
ATOM 1269 C C . GLY A 1 176 ? -1.794 -15.038 -23.273 1.00 46.84 176 GLY A C 1
ATOM 1270 O O . GLY A 1 176 ? -2.314 -14.360 -24.144 1.00 46.84 176 GLY A O 1
ATOM 1271 N N . THR A 1 177 ? -2.500 -15.990 -22.673 1.00 50.28 177 THR A N 1
ATOM 1272 C CA . THR A 1 177 ? -3.949 -16.186 -22.901 1.00 50.28 177 THR A CA 1
ATOM 1273 C C . THR A 1 177 ? -4.825 -15.076 -22.298 1.00 50.28 177 THR A C 1
ATOM 1275 O O . THR A 1 177 ? -6.029 -15.098 -22.521 1.00 50.28 177 THR A O 1
ATOM 1278 N N . CYS A 1 178 ? -4.214 -14.116 -21.591 1.00 55.44 178 CYS A N 1
ATOM 1279 C CA . CYS A 1 178 ? -4.842 -12.960 -20.939 1.00 55.44 178 CYS A CA 1
ATOM 1280 C C . CYS A 1 178 ? -4.386 -11.612 -21.548 1.00 55.44 178 CYS A C 1
ATOM 1282 O O . CYS A 1 178 ? -4.491 -10.575 -20.915 1.00 55.44 178 CYS A O 1
ATOM 1284 N N . VAL A 1 179 ? -3.811 -11.593 -22.761 1.00 55.34 179 VAL A N 1
ATOM 1285 C CA . VAL A 1 179 ? -3.589 -10.321 -23.482 1.00 55.34 179 VAL A CA 1
ATOM 1286 C C . VAL A 1 179 ? -4.841 -9.959 -24.260 1.00 55.34 179 VAL A C 1
ATOM 1288 O O . VAL A 1 179 ? -4.932 -10.192 -25.468 1.00 55.34 179 VAL A O 1
ATOM 1291 N N . GLU A 1 180 ? -5.796 -9.342 -23.580 1.00 51.34 180 GLU A N 1
ATOM 1292 C CA . GLU A 1 180 ? -6.533 -8.281 -24.250 1.00 51.34 180 GLU A CA 1
ATOM 1293 C C . GLU A 1 180 ? -5.695 -6.998 -24.158 1.00 51.34 180 GLU A C 1
ATOM 1295 O O . GLU A 1 180 ? -4.829 -6.836 -23.305 1.00 51.34 180 GLU A O 1
ATOM 1300 N N . THR A 1 181 ? -5.862 -6.087 -25.108 1.00 54.72 181 THR A N 1
ATOM 1301 C CA . THR A 1 181 ? -5.084 -4.839 -25.213 1.00 54.72 181 THR A CA 1
ATOM 1302 C C . THR A 1 181 ? -5.324 -3.846 -24.064 1.00 54.72 181 THR A C 1
ATOM 1304 O O . THR A 1 181 ? -4.843 -2.715 -24.128 1.00 54.72 181 THR A O 1
ATOM 1307 N N . GLU A 1 182 ? -6.073 -4.250 -23.039 1.00 60.31 182 GLU A N 1
ATOM 1308 C CA . GLU A 1 182 ? -6.417 -3.475 -21.854 1.00 60.31 182 GLU A CA 1
ATOM 1309 C C . GLU A 1 182 ? -6.002 -4.253 -20.595 1.00 60.31 182 GLU A C 1
ATOM 1311 O O . GLU A 1 182 ? -6.025 -5.481 -20.615 1.00 60.31 182 GLU A O 1
ATOM 1316 N N . PRO A 1 183 ? -5.575 -3.568 -19.520 1.00 67.25 183 PRO A N 1
ATOM 1317 C CA . PRO A 1 183 ? -5.197 -4.233 -18.279 1.00 67.25 183 PRO A CA 1
ATOM 1318 C C . PRO A 1 183 ? -6.370 -5.018 -17.681 1.00 67.25 183 PRO A C 1
ATOM 1320 O O . PRO A 1 183 ? -7.482 -4.493 -17.588 1.00 67.25 183 PRO A O 1
ATOM 1323 N N . ASP A 1 184 ? -6.087 -6.235 -17.220 1.00 75.69 184 ASP A N 1
ATOM 1324 C CA . ASP A 1 184 ? -7.049 -7.090 -16.534 1.00 75.69 184 ASP A CA 1
ATOM 1325 C C . ASP A 1 184 ? -7.405 -6.470 -15.179 1.00 75.69 184 ASP A C 1
ATOM 1327 O O . ASP A 1 184 ? -6.523 -6.116 -14.391 1.00 75.69 184 ASP A O 1
ATOM 1331 N N . LEU A 1 185 ? -8.704 -6.285 -14.928 1.00 86.75 185 LEU A N 1
ATOM 1332 C CA . LEU A 1 185 ? -9.202 -5.742 -13.667 1.00 86.75 185 LEU A CA 1
ATOM 1333 C C . LEU A 1 185 ? -9.477 -6.874 -12.681 1.00 86.75 185 LEU A C 1
ATOM 1335 O O . LEU A 1 185 ? -10.446 -7.623 -12.816 1.00 86.75 185 LEU A O 1
ATOM 1339 N N . GLU A 1 186 ? -8.643 -6.915 -11.656 1.00 91.19 186 GLU A N 1
ATOM 1340 C CA . GLU A 1 186 ? -8.647 -7.911 -10.602 1.00 91.19 186 GLU A CA 1
ATOM 1341 C C . GLU A 1 186 ? -9.205 -7.327 -9.307 1.00 91.19 186 GLU A C 1
ATOM 1343 O O . GLU A 1 186 ? -9.096 -6.123 -9.043 1.00 91.19 186 GLU A O 1
ATOM 1348 N N . SER A 1 187 ? -9.797 -8.180 -8.471 1.00 95.50 187 SER A N 1
ATOM 1349 C CA . SER A 1 187 ? -10.201 -7.767 -7.128 1.00 95.50 187 SER A CA 1
ATOM 1350 C C . SER A 1 187 ? -10.204 -8.907 -6.114 1.00 95.50 187 SER A C 1
ATOM 1352 O O . SER A 1 187 ? -10.317 -10.076 -6.475 1.00 95.50 187 SER A O 1
ATOM 1354 N N . ALA A 1 188 ? -10.072 -8.569 -4.832 1.00 97.25 188 ALA A N 1
ATOM 1355 C CA . ALA A 1 188 ? -10.193 -9.510 -3.722 1.00 97.25 188 ALA A CA 1
ATOM 1356 C C . ALA A 1 188 ? -10.506 -8.778 -2.412 1.00 97.25 188 ALA A C 1
ATOM 1358 O O . ALA A 1 188 ? -10.220 -7.587 -2.259 1.00 97.25 188 ALA A O 1
ATOM 1359 N N . ASP A 1 189 ? -11.045 -9.517 -1.444 1.00 97.88 189 ASP A N 1
ATOM 1360 C CA . ASP A 1 189 ? -11.305 -9.025 -0.095 1.00 97.88 189 ASP A CA 1
ATOM 1361 C C . ASP A 1 189 ? -10.216 -9.514 0.868 1.00 97.88 189 ASP A C 1
ATOM 1363 O O . ASP A 1 189 ? -10.096 -10.708 1.152 1.00 97.88 189 ASP A O 1
ATOM 1367 N N . PHE A 1 190 ? -9.423 -8.585 1.398 1.00 97.88 190 PHE A N 1
ATOM 1368 C CA . PHE A 1 190 ? -8.292 -8.867 2.274 1.00 97.88 190 PHE A CA 1
ATOM 1369 C C . PHE A 1 190 ? -8.627 -8.709 3.759 1.00 97.88 190 PHE A C 1
ATOM 1371 O O . PHE A 1 190 ? -9.400 -7.841 4.177 1.00 97.88 190 PHE A O 1
ATOM 1378 N N . TYR A 1 191 ? -7.966 -9.531 4.572 1.00 95.69 191 TYR A N 1
ATOM 1379 C CA . TYR A 1 191 ? -8.025 -9.526 6.032 1.00 95.69 191 TYR A CA 1
ATOM 1380 C C . TYR A 1 191 ? -6.701 -10.022 6.629 1.00 95.69 191 TYR A C 1
ATOM 1382 O O . TYR A 1 191 ? -5.813 -10.477 5.911 1.00 95.69 191 TYR A O 1
ATOM 1390 N N . VAL A 1 192 ? -6.551 -9.948 7.953 1.00 94.31 192 VAL A N 1
ATOM 1391 C CA . VAL A 1 192 ? -5.423 -10.566 8.671 1.00 94.31 192 VAL A CA 1
ATOM 1392 C C . VAL A 1 192 ? -5.955 -11.698 9.541 1.00 94.31 192 VAL A C 1
ATOM 1394 O O . VAL A 1 192 ? -6.852 -11.491 10.354 1.00 94.31 192 VAL A O 1
ATOM 1397 N N . ALA A 1 193 ? -5.387 -12.892 9.390 1.00 91.50 193 ALA A N 1
ATOM 1398 C CA . ALA A 1 193 ? -5.659 -14.051 10.232 1.00 91.50 193 ALA A CA 1
ATOM 1399 C C . ALA A 1 193 ? -4.343 -14.625 10.758 1.00 91.50 193 ALA A C 1
ATOM 1401 O O . ALA A 1 193 ? -3.369 -14.749 10.019 1.00 91.50 193 ALA A O 1
ATOM 1402 N N . ASP A 1 194 ? -4.294 -14.935 12.055 1.00 89.38 194 ASP A N 1
ATOM 1403 C CA . ASP A 1 194 ? -3.102 -15.480 12.722 1.00 89.38 194 ASP A CA 1
ATOM 1404 C C . ASP A 1 194 ? -1.821 -14.652 12.477 1.00 89.38 194 ASP A C 1
ATOM 1406 O O . ASP A 1 194 ? -0.721 -15.184 12.312 1.00 89.38 194 ASP A O 1
ATOM 1410 N N . GLY A 1 195 ? -1.972 -13.323 12.426 1.00 86.38 195 GLY A N 1
ATOM 1411 C CA . GLY A 1 195 ? -0.871 -12.385 12.185 1.00 86.38 195 GLY A CA 1
ATOM 1412 C C . GLY A 1 195 ? -0.340 -12.386 10.749 1.00 86.38 195 GLY A C 1
ATOM 1413 O O . GLY A 1 195 ? 0.755 -11.883 10.510 1.00 86.38 195 GLY A O 1
ATOM 1414 N N . LYS A 1 196 ? -1.078 -12.959 9.793 1.00 92.44 196 LYS A N 1
ATOM 1415 C CA . LYS A 1 196 ? -0.716 -12.976 8.375 1.00 92.44 196 LYS A CA 1
ATOM 1416 C C . LYS A 1 196 ? -1.847 -12.417 7.518 1.00 92.44 196 LYS A C 1
ATOM 1418 O O . LYS A 1 196 ? -3.001 -12.793 7.732 1.00 92.44 196 LYS A O 1
ATOM 1423 N N . PRO A 1 197 ? -1.546 -11.549 6.543 1.00 96.06 197 PRO A N 1
ATOM 1424 C CA . PRO A 1 197 ? -2.540 -11.153 5.562 1.00 96.06 197 PRO A CA 1
ATOM 1425 C C . PRO A 1 197 ? -3.005 -12.352 4.725 1.00 96.06 197 PRO A C 1
ATOM 1427 O O . PRO A 1 197 ? -2.206 -13.209 4.345 1.00 96.06 197 PRO A O 1
ATOM 1430 N N . ALA A 1 198 ? -4.302 -12.403 4.462 1.00 96.06 198 ALA A N 1
ATOM 1431 C CA . ALA A 1 198 ? -4.987 -13.399 3.652 1.00 96.06 198 ALA A CA 1
ATOM 1432 C C . ALA A 1 198 ? -6.096 -12.711 2.839 1.00 96.06 198 ALA A C 1
ATOM 1434 O O . ALA A 1 198 ? -6.399 -11.538 3.072 1.00 96.06 198 ALA A O 1
ATOM 1435 N N . TYR A 1 199 ? -6.694 -13.433 1.893 1.00 96.75 199 TYR A N 1
ATOM 1436 C CA . TYR A 1 199 ? -7.781 -12.915 1.067 1.00 96.75 199 TYR A CA 1
ATOM 1437 C C . TYR A 1 199 ? -8.875 -13.957 0.823 1.00 96.75 199 TYR A C 1
ATOM 1439 O O . TYR A 1 199 ? -8.668 -15.160 0.986 1.00 96.75 199 TYR A O 1
ATOM 1447 N N . THR A 1 200 ? -10.043 -13.467 0.423 1.00 96.50 200 THR A N 1
ATOM 1448 C CA . THR A 1 200 ? -11.206 -14.226 -0.049 1.00 96.50 200 THR A CA 1
ATOM 1449 C C . THR A 1 200 ? -11.823 -13.512 -1.254 1.00 96.50 200 THR A C 1
ATOM 1451 O O . THR A 1 200 ? -11.386 -12.416 -1.601 1.00 96.50 200 THR A O 1
ATOM 1454 N N . GLU A 1 201 ? -12.824 -14.131 -1.889 1.00 93.50 201 GLU A N 1
ATOM 1455 C CA . GLU A 1 201 ? -13.591 -13.535 -2.999 1.00 93.50 201 GLU A CA 1
ATOM 1456 C C . GLU A 1 201 ? -12.683 -13.015 -4.126 1.00 93.50 201 GLU A C 1
ATOM 1458 O O . GLU A 1 201 ? -12.898 -11.939 -4.679 1.00 93.50 201 GLU A O 1
ATOM 1463 N N . LEU A 1 202 ? -11.624 -13.773 -4.433 1.00 93.88 202 LEU A N 1
ATOM 1464 C CA . LEU A 1 202 ? -10.707 -13.440 -5.514 1.00 93.88 202 LEU A CA 1
ATOM 1465 C C . LEU A 1 202 ? -11.451 -13.528 -6.847 1.00 93.88 202 LEU A C 1
ATOM 1467 O O . LEU A 1 202 ? -11.902 -14.602 -7.243 1.00 93.88 202 LEU A O 1
ATOM 1471 N N . HIS A 1 203 ? -11.530 -12.401 -7.537 1.00 90.50 203 HIS A N 1
ATOM 1472 C CA . HIS A 1 203 ? -12.003 -12.307 -8.902 1.00 90.50 203 HIS A CA 1
ATOM 1473 C C . HIS A 1 203 ? -10.814 -12.000 -9.802 1.00 90.50 203 HIS A C 1
ATOM 1475 O O . HIS A 1 203 ? -10.254 -10.903 -9.726 1.00 90.50 203 HIS A O 1
ATOM 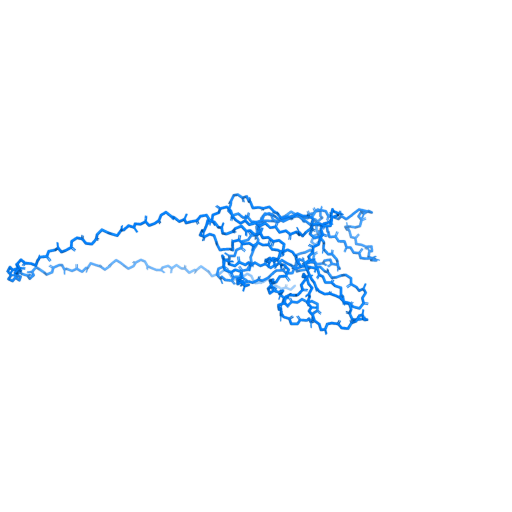1481 N N . LEU A 1 204 ? -10.468 -12.974 -10.646 1.00 86.00 204 LEU A N 1
ATOM 1482 C CA . LEU A 1 204 ? -9.513 -12.786 -11.724 1.00 86.00 204 LEU A CA 1
ATOM 1483 C C . LEU A 1 204 ? -10.272 -12.583 -13.042 1.00 86.00 204 LEU A C 1
ATOM 1485 O O . LEU A 1 204 ? -11.135 -13.397 -13.375 1.00 86.00 204 LEU A O 1
ATOM 1489 N N . ALA A 1 205 ? -9.967 -11.530 -13.796 1.00 78.50 205 ALA A N 1
ATOM 1490 C CA . ALA A 1 205 ? -10.535 -11.254 -15.112 1.00 78.50 205 ALA A CA 1
ATOM 1491 C C . ALA A 1 205 ? -10.277 -12.418 -16.077 1.00 78.50 205 ALA A C 1
ATOM 1493 O O . ALA A 1 205 ? -11.123 -12.735 -16.916 1.00 78.50 205 ALA A O 1
ATOM 1494 N N . CYS A 1 206 ? -9.146 -13.104 -15.894 1.00 71.69 206 CYS A N 1
ATOM 1495 C CA . CYS A 1 206 ? -8.791 -14.297 -16.636 1.00 71.69 206 CYS A CA 1
ATOM 1496 C C . CYS A 1 206 ? -8.423 -15.455 -15.693 1.00 71.69 206 CYS A C 1
ATOM 1498 O O . CYS A 1 206 ? -7.329 -15.504 -15.129 1.00 71.69 206 CYS A O 1
ATOM 1500 N N . GLU A 1 207 ? -9.293 -16.460 -15.589 1.00 60.78 207 GLU A N 1
ATOM 1501 C CA . GLU A 1 207 ? -8.893 -17.767 -15.063 1.00 60.78 207 GLU A CA 1
ATOM 1502 C C . GLU A 1 207 ? -7.965 -18.432 -16.093 1.00 60.78 207 GLU A C 1
ATOM 1504 O O . GLU A 1 207 ? -8.392 -18.801 -17.191 1.00 60.78 207 GLU A O 1
ATOM 1509 N N . ARG A 1 208 ? -6.667 -18.575 -15.782 1.00 54.62 208 ARG A N 1
ATOM 1510 C CA . ARG A 1 208 ? -5.770 -19.399 -16.608 1.00 54.62 208 ARG A CA 1
ATOM 1511 C C . ARG A 1 208 ? -6.343 -20.818 -16.627 1.00 54.62 208 ARG A C 1
ATOM 1513 O O . ARG A 1 208 ? -6.354 -21.476 -15.595 1.00 54.62 208 ARG A O 1
ATOM 1520 N N . GLY A 1 209 ? -6.807 -21.264 -17.795 1.00 53.28 209 GLY A N 1
ATOM 1521 C CA . GLY A 1 209 ? -7.214 -22.651 -17.999 1.00 53.28 209 GLY A CA 1
ATOM 1522 C C . GLY A 1 209 ? -6.088 -23.606 -17.593 1.00 53.28 209 GLY A C 1
ATOM 1523 O O . GLY A 1 209 ? -4.941 -23.402 -17.997 1.00 53.28 209 GLY A O 1
ATOM 1524 N N . ASP A 1 210 ? -6.452 -24.588 -16.770 1.00 41.41 210 ASP A N 1
ATOM 1525 C CA . ASP A 1 210 ? -5.597 -25.641 -16.203 1.00 41.41 210 ASP A CA 1
ATOM 1526 C C . ASP A 1 210 ? -4.716 -26.385 -17.226 1.00 41.41 210 ASP A C 1
ATOM 1528 O O . ASP A 1 210 ? -5.203 -26.705 -18.341 1.00 41.41 210 ASP A O 1
#

pLDDT: mean 82.51, std 17.51, range [40.84, 98.69]

Radius of gyration: 25.55 Å; chains: 1; bounding box: 40×60×84 Å

Foldseek 3Di:
DDDDDDDDDDDDDDDDDDDDDDDDDDDDDDDDDDPPPPDPPDDQDWQPDDDQVLQQQAWDPDDPPRHIGTHHRQWDPDQDVQQWTKGFAAAPVRDGAKEADRDSPAFQGIKGWMWTDGRNQTAAIKIFGHHSVRHTLEIDGCCVPPVERYKHWRHWYDDPSWIKTKIFGDHPDDPDPPDDVGTWIWIWTWGDDPSYIDTDPTDTSDDDDD

Sequence (210 aa):
MSAHLRSVAMTGVAGLALMLSACTSGPPPTPSTVTVTATVTAEPASPPAITDQVLENLTAPPMCQRQSGRLVDGKLPGIPAGDGETGLAMNADKKYVWAQSTDPQASPSLVVAFSCNAGGVEWPNVLGFFGVHGDLLGSYDLGDIDRLEHSKVSSIDYRGGLFHVEWAAYEGAGSGTCVETEPDLESADFYVADGKPAYTELHLACERGD

Secondary structure (DSSP, 8-state):
-------------------PPP---PPPPP-----------PPPPPPPPP-HHHHTTSEEPPBTTBPPEE-BTTB-TT--TTTEEEEE-B-TTS-B-EEE-SSTT-SS-EEEEEEEEETTEEEEEEEEEE-TTS-EEEEEETHHHH--SEEEEEEEEEETTEEEEEEEEE-SS---TT--SS-EEEEEEEEEETTEEEEEEEE-SS----